Protein AF-A0A7S3YHA6-F1 (afdb_monomer)

InterPro domains:
  IPR027417 P-loop containing nucleoside triphosphate hydrolase [G3DSA:3.40.50.300] (48-216)
  IPR027417 P-loop containing nucleoside triphosphate hydrolase [SSF52540] (51-197)

Organism: NCBI:txid91324

Nearest PDB structures (foldseek):
  3ap3-assembly1_B  TM=6.857E-01  e=1.228E-04  Homo sapiens
  8w5z-assembly1_C  TM=6.781E-01  e=5.655E-04  Ixodes
  3ap3-assembly2_C  TM=6.029E-01  e=2.556E-04  Homo sapiens
  3ap3-assembly2_D  TM=5.963E-01  e=1.042E-03  Homo sapiens
  7de3-assembly1_A  TM=5.247E-01  e=1.872E-01  Homo sapiens

Structure (mmCIF, N/CA/C/O backbone):
data_AF-A0A7S3YHA6-F1
#
_entry.id   AF-A0A7S3YHA6-F1
#
loop_
_atom_site.group_PDB
_atom_site.id
_atom_site.type_symbol
_atom_site.label_atom_id
_atom_site.label_alt_id
_atom_site.label_comp_id
_atom_site.label_asym_id
_atom_site.label_entity_id
_atom_site.label_seq_id
_atom_site.pdbx_PDB_ins_code
_atom_site.Cartn_x
_atom_site.Cartn_y
_atom_site.Cartn_z
_atom_site.occupancy
_atom_site.B_iso_or_equiv
_atom_site.auth_seq_id
_atom_site.auth_comp_id
_atom_site.auth_asym_id
_atom_site.auth_atom_id
_atom_site.pdbx_PDB_model_num
ATOM 1 N N . ARG A 1 1 ? -4.212 85.657 -4.135 1.00 48.28 1 ARG A N 1
ATOM 2 C CA . ARG A 1 1 ? -5.116 84.484 -4.051 1.00 48.28 1 ARG A CA 1
ATOM 3 C C . ARG A 1 1 ? -4.337 83.389 -3.344 1.00 48.28 1 ARG A C 1
ATOM 5 O O . ARG A 1 1 ? -3.562 82.702 -3.991 1.00 48.28 1 ARG A O 1
ATOM 12 N N . GLU A 1 2 ? -4.454 83.327 -2.024 1.00 44.53 2 GLU A N 1
ATOM 13 C CA . GLU A 1 2 ? -3.799 82.314 -1.193 1.00 44.53 2 GLU A CA 1
ATOM 14 C C . GLU A 1 2 ? -4.613 81.017 -1.267 1.00 44.53 2 GLU A C 1
ATOM 16 O O . GLU A 1 2 ? -5.825 81.029 -1.051 1.00 44.53 2 GLU A O 1
ATOM 21 N N . GLN A 1 3 ? -3.968 79.913 -1.651 1.00 52.59 3 GLN A N 1
ATOM 22 C CA . GLN A 1 3 ? -4.568 78.581 -1.626 1.00 52.59 3 GLN A CA 1
ATOM 23 C C . GLN A 1 3 ? -4.328 77.962 -0.248 1.00 52.59 3 GLN A C 1
ATOM 25 O O . GLN A 1 3 ? -3.211 77.586 0.094 1.00 52.59 3 GLN A O 1
ATOM 30 N N . ILE A 1 4 ? -5.399 77.859 0.535 1.00 54.31 4 ILE A N 1
ATOM 31 C CA . ILE A 1 4 ? -5.438 77.117 1.794 1.00 54.31 4 ILE A CA 1
ATOM 32 C C . ILE A 1 4 ? -5.542 75.628 1.440 1.00 54.31 4 ILE A C 1
ATOM 34 O O . ILE A 1 4 ? -6.557 75.183 0.904 1.00 54.31 4 ILE A O 1
ATOM 38 N N . ILE A 1 5 ? -4.487 74.859 1.714 1.00 51.38 5 ILE A N 1
ATOM 39 C CA . ILE A 1 5 ? -4.490 73.397 1.584 1.00 51.38 5 ILE A CA 1
ATOM 40 C C . ILE A 1 5 ? -5.190 72.816 2.827 1.00 51.38 5 ILE A C 1
ATOM 42 O O . ILE A 1 5 ? -4.754 73.096 3.946 1.00 51.38 5 ILE A O 1
ATOM 46 N N . PRO A 1 6 ? -6.265 72.019 2.691 1.00 53.38 6 PRO A N 1
ATOM 47 C CA . PRO A 1 6 ? -6.951 71.445 3.842 1.00 53.38 6 PRO A CA 1
ATOM 48 C C . PRO A 1 6 ? -6.134 70.292 4.450 1.00 53.38 6 PRO A C 1
ATOM 50 O O . PRO A 1 6 ? -6.023 69.214 3.871 1.00 53.38 6 PRO A O 1
ATOM 53 N N . VAL A 1 7 ? -5.617 70.499 5.665 1.00 55.19 7 VAL A N 1
ATOM 54 C CA . VAL A 1 7 ? -4.830 69.538 6.481 1.00 55.19 7 VAL A CA 1
ATOM 55 C C . VAL A 1 7 ? -5.707 68.430 7.109 1.00 55.19 7 VAL A C 1
ATOM 57 O O . VAL A 1 7 ? -5.324 67.747 8.051 1.00 55.19 7 VAL A O 1
ATOM 60 N N . PHE A 1 8 ? -6.917 68.201 6.599 1.00 53.75 8 PHE A N 1
ATOM 61 C CA . PHE A 1 8 ? -7.958 67.484 7.340 1.00 53.75 8 PHE A CA 1
ATOM 62 C C . PHE A 1 8 ? -8.398 66.163 6.698 1.00 53.75 8 PHE A C 1
ATOM 64 O O . PHE A 1 8 ? -9.593 65.942 6.556 1.00 53.75 8 PHE A O 1
ATOM 71 N N . ARG A 1 9 ? -7.474 65.271 6.297 1.00 54.62 9 ARG A N 1
ATOM 72 C CA . ARG A 1 9 ? -7.830 63.884 5.888 1.00 54.62 9 ARG A CA 1
ATOM 73 C C . ARG A 1 9 ? -6.788 62.779 6.150 1.00 54.62 9 ARG A C 1
ATOM 75 O O . ARG A 1 9 ? -7.000 61.664 5.691 1.00 54.62 9 ARG A O 1
ATOM 82 N N . MET A 1 10 ? -5.701 63.013 6.896 1.00 54.94 10 MET A N 1
ATOM 83 C CA . MET A 1 10 ? -4.736 61.927 7.190 1.00 54.94 10 MET A CA 1
ATOM 84 C C . MET A 1 10 ? -5.055 61.100 8.448 1.00 54.94 10 MET A C 1
ATOM 86 O O . MET A 1 10 ? -4.631 59.950 8.518 1.00 54.94 10 MET A O 1
ATOM 90 N N . SER A 1 11 ? -5.816 61.610 9.429 1.00 61.19 11 SER A N 1
ATOM 91 C CA . SER A 1 11 ? -5.968 60.885 10.708 1.00 61.19 11 SER A CA 1
ATOM 92 C C . SER A 1 11 ? -6.964 59.718 10.661 1.00 61.19 11 SER A C 1
ATOM 94 O O . SER A 1 11 ? -6.730 58.692 11.296 1.00 61.19 11 SER A O 1
ATOM 96 N N . THR A 1 12 ? -8.035 59.817 9.869 1.00 63.50 12 THR A N 1
ATOM 97 C CA . THR A 1 12 ? -9.038 58.744 9.745 1.00 63.50 12 THR A CA 1
ATOM 98 C C . THR A 1 12 ? -8.501 57.533 8.989 1.00 63.50 12 THR A C 1
ATOM 100 O O . THR A 1 12 ? -8.862 56.400 9.295 1.00 63.50 12 THR A O 1
ATOM 103 N N . MET A 1 13 ? -7.596 57.757 8.036 1.00 62.28 13 MET A N 1
ATOM 104 C CA . MET A 1 13 ? -6.995 56.690 7.239 1.00 62.28 13 MET A CA 1
ATOM 105 C C . MET A 1 13 ? -5.969 55.886 8.052 1.00 62.28 13 MET A C 1
ATOM 107 O O . MET A 1 13 ? -5.954 54.662 7.966 1.00 62.28 13 MET A O 1
ATOM 111 N N . LEU A 1 14 ? -5.186 56.548 8.918 1.00 64.81 14 LEU A N 1
ATOM 112 C CA . LEU A 1 14 ? -4.293 55.855 9.854 1.00 64.81 14 LEU A CA 1
ATOM 113 C C . LEU A 1 14 ? -5.068 55.000 10.868 1.00 64.81 14 LEU A C 1
ATOM 115 O O . LEU A 1 14 ? -4.671 53.871 11.141 1.00 64.81 14 LEU A O 1
ATOM 119 N N . TRP A 1 15 ? -6.192 55.503 11.388 1.00 66.38 15 TRP A N 1
ATOM 120 C CA . TRP A 1 15 ? -7.031 54.748 12.325 1.00 66.38 15 TRP A CA 1
ATOM 121 C C . TRP A 1 15 ? -7.650 53.498 11.693 1.00 66.38 15 TRP A C 1
ATOM 123 O O . TRP A 1 15 ? -7.702 52.451 12.337 1.00 66.38 15 TRP A O 1
ATOM 133 N N . ALA A 1 16 ? -8.063 53.566 10.426 1.00 66.31 16 ALA A N 1
ATOM 134 C CA . ALA A 1 16 ? -8.576 52.400 9.710 1.00 66.31 16 ALA A CA 1
ATOM 135 C C . ALA A 1 16 ? -7.495 51.321 9.514 1.00 66.31 16 ALA A C 1
ATOM 137 O O . ALA A 1 16 ? -7.768 50.144 9.737 1.00 66.31 16 ALA A O 1
ATOM 138 N N . ILE A 1 17 ? -6.261 51.715 9.177 1.00 68.12 17 ILE A N 1
ATOM 139 C CA . ILE A 1 17 ? -5.134 50.784 8.989 1.00 68.12 17 ILE A CA 1
ATOM 140 C C . ILE A 1 17 ? -4.760 50.094 10.306 1.00 68.12 17 ILE A C 1
ATOM 142 O O . ILE A 1 17 ? -4.613 48.875 10.334 1.00 68.12 17 ILE A O 1
ATOM 146 N N . VAL A 1 18 ? -4.662 50.848 11.406 1.00 71.25 18 VAL A N 1
ATOM 147 C CA . VAL A 1 18 ? -4.344 50.283 12.730 1.00 71.25 18 VAL A CA 1
ATOM 148 C C . VAL A 1 18 ? -5.448 49.333 13.200 1.00 71.25 18 VAL A C 1
ATOM 150 O O . VAL A 1 18 ? -5.156 48.248 13.692 1.00 71.25 18 VAL A O 1
ATOM 153 N N . THR A 1 19 ? -6.717 49.689 12.986 1.00 68.56 19 THR A N 1
ATOM 154 C CA . THR A 1 19 ? -7.846 48.827 13.372 1.00 68.56 19 THR A CA 1
ATOM 155 C C . THR A 1 19 ? -7.867 47.531 12.556 1.00 68.56 19 THR A C 1
ATOM 157 O O . THR A 1 19 ? -8.087 46.459 13.114 1.00 68.56 19 THR A O 1
ATOM 160 N N . MET A 1 20 ? -7.585 47.597 11.250 1.00 68.44 20 MET A N 1
ATOM 161 C CA . MET A 1 20 ? -7.482 46.403 10.403 1.00 68.44 20 MET A CA 1
ATOM 162 C C . MET A 1 20 ? -6.298 45.510 10.792 1.00 68.44 20 MET A C 1
ATOM 164 O O . MET A 1 20 ? -6.448 44.291 10.785 1.00 68.44 20 MET A O 1
ATOM 168 N N . ALA A 1 21 ? -5.157 46.091 11.175 1.00 65.75 21 ALA A N 1
ATOM 169 C CA . ALA A 1 21 ? -3.993 45.335 11.637 1.00 65.75 21 ALA A CA 1
ATOM 170 C C . ALA A 1 21 ? -4.277 44.584 12.950 1.00 65.75 21 ALA A C 1
ATOM 172 O O . ALA A 1 21 ? -4.002 43.393 13.036 1.00 65.75 21 ALA A O 1
ATOM 173 N N . VAL A 1 22 ? -4.918 45.237 13.927 1.00 67.56 22 VAL A N 1
ATOM 174 C CA . VAL A 1 22 ? -5.277 44.609 15.214 1.00 67.56 22 VAL A CA 1
ATOM 175 C C . VAL A 1 22 ? -6.314 43.493 15.035 1.00 67.56 22 VAL A C 1
ATOM 177 O O . VAL A 1 22 ? -6.214 42.443 15.666 1.00 67.56 22 VAL A O 1
ATOM 180 N N . VAL A 1 23 ? -7.295 43.675 14.143 1.00 68.12 23 VAL A N 1
ATOM 181 C CA . VAL A 1 23 ? -8.272 42.617 13.826 1.00 68.12 23 VAL A CA 1
ATOM 182 C C . VAL A 1 23 ? -7.606 41.447 13.092 1.00 68.12 23 VAL A C 1
ATOM 184 O O . VAL A 1 23 ? -7.945 40.296 13.360 1.00 68.12 23 VAL A O 1
ATOM 187 N N . ALA A 1 24 ? -6.641 41.711 12.206 1.00 61.97 24 ALA A N 1
ATOM 188 C CA . ALA A 1 24 ? -5.887 40.664 11.519 1.00 61.97 24 ALA A CA 1
ATOM 189 C C . ALA A 1 24 ? -4.988 39.865 12.478 1.00 61.97 24 ALA A C 1
ATOM 191 O O . ALA A 1 24 ? -4.918 38.645 12.358 1.00 61.97 24 ALA A O 1
ATOM 192 N N . GLU A 1 25 ? -4.357 40.524 13.451 1.00 61.25 25 GLU A N 1
ATOM 193 C CA . GLU A 1 25 ? -3.499 39.886 14.458 1.00 61.25 25 GLU A CA 1
ATOM 194 C C . GLU A 1 25 ? -4.322 39.036 15.443 1.00 61.25 25 GLU A C 1
ATOM 196 O O . GLU A 1 25 ? -4.014 37.867 15.663 1.00 61.25 25 GLU A O 1
ATOM 201 N N . SER A 1 26 ? -5.470 39.540 15.907 1.00 58.22 26 SER A N 1
ATOM 202 C CA . SER A 1 26 ? -6.426 38.769 16.720 1.00 58.22 26 SER A CA 1
ATOM 203 C C . SER A 1 26 ? -7.017 37.559 15.971 1.00 58.22 26 SER A C 1
ATOM 205 O O . SER A 1 26 ? -7.191 36.476 16.545 1.00 58.22 26 SER A O 1
ATOM 207 N N . ALA A 1 27 ? -7.306 37.704 14.674 1.00 57.75 27 ALA A N 1
ATOM 208 C CA . ALA A 1 27 ? -7.761 36.603 13.822 1.00 57.75 27 ALA A CA 1
ATOM 209 C C . ALA A 1 27 ? -6.644 35.587 13.512 1.00 57.75 27 ALA A C 1
ATOM 211 O O . ALA A 1 27 ? -6.930 34.427 13.215 1.00 57.75 27 ALA A O 1
ATOM 212 N N . TRP A 1 28 ? -5.379 36.007 13.577 1.00 51.16 28 TRP A N 1
ATOM 213 C CA . TRP A 1 28 ? -4.216 35.139 13.422 1.00 51.16 28 TRP A CA 1
ATOM 214 C C . TRP A 1 28 ? -3.956 34.325 14.694 1.00 51.16 28 TRP A C 1
ATOM 216 O O . TRP A 1 28 ? -3.865 33.102 14.625 1.00 51.16 28 TRP A O 1
ATOM 226 N N . GLU A 1 29 ? -3.943 34.962 15.867 1.00 53.25 29 GLU A N 1
ATOM 227 C CA . GLU A 1 29 ? -3.732 34.282 17.156 1.00 53.25 29 GLU A CA 1
ATOM 228 C C . GLU A 1 29 ? -4.831 33.253 17.471 1.00 53.25 29 GLU A C 1
ATOM 230 O O . GLU A 1 29 ? -4.547 32.174 17.989 1.00 53.25 29 GLU A O 1
ATOM 235 N N . SER A 1 30 ? -6.077 33.522 17.067 1.00 52.91 30 SER A N 1
ATOM 236 C CA . SER A 1 30 ? -7.187 32.563 17.187 1.00 52.91 30 SER A CA 1
ATOM 237 C C . SER A 1 30 ? -7.139 31.404 16.179 1.00 52.91 30 SER A C 1
ATOM 239 O O . SER A 1 30 ? -7.792 30.387 16.400 1.00 52.91 30 SER A O 1
ATOM 241 N N . ARG A 1 31 ? -6.359 31.510 15.093 1.00 50.62 31 ARG A N 1
ATOM 242 C CA . ARG A 1 31 ? -6.084 30.388 14.172 1.00 50.62 31 ARG A CA 1
ATOM 243 C C . ARG A 1 31 ? -4.894 29.549 14.619 1.00 50.62 31 ARG A C 1
ATOM 245 O O . ARG A 1 31 ? -4.896 28.343 14.397 1.00 50.62 31 ARG A O 1
ATOM 252 N N . VAL A 1 32 ? -3.902 30.161 15.265 1.00 47.50 32 VAL A N 1
ATOM 253 C CA . VAL A 1 32 ? -2.718 29.451 15.773 1.00 47.50 32 VAL A CA 1
ATOM 254 C C . VAL A 1 32 ? -3.080 28.519 16.939 1.00 47.50 32 VAL A C 1
ATOM 256 O O . VAL A 1 32 ? -2.515 27.433 17.040 1.00 47.50 32 VAL A O 1
ATOM 259 N N . SER A 1 33 ? -4.098 28.842 17.744 1.00 48.12 33 SER A N 1
ATOM 260 C CA . SER A 1 33 ? -4.598 27.953 18.809 1.00 48.12 33 SER A CA 1
ATOM 261 C C . SER A 1 33 ? -5.426 26.749 18.324 1.00 48.12 33 SER A C 1
ATOM 263 O O . SER A 1 33 ? -5.766 25.884 19.126 1.00 48.12 33 SER A O 1
ATOM 265 N N . VAL A 1 34 ? -5.712 26.640 17.019 1.00 50.81 34 VAL A N 1
ATOM 266 C CA . VAL A 1 34 ? -6.313 25.441 16.393 1.00 50.81 34 VAL A CA 1
ATOM 267 C C . VAL A 1 34 ? -5.230 24.428 15.961 1.00 50.81 34 VAL A C 1
ATOM 269 O O . VAL A 1 34 ? -5.547 23.311 15.559 1.00 50.81 34 VAL A O 1
ATOM 272 N N . GLY A 1 35 ? -3.945 24.797 16.055 1.00 47.72 35 GLY A N 1
ATOM 273 C CA . GLY A 1 35 ? -2.808 24.002 15.573 1.00 47.72 35 GLY A CA 1
ATOM 274 C C . GLY A 1 35 ? -2.268 22.941 16.538 1.00 47.72 35 GLY A C 1
ATOM 275 O O . GLY A 1 35 ? -1.611 22.010 16.085 1.00 47.72 35 GLY A O 1
ATOM 276 N N . GLU A 1 36 ? -2.574 23.016 17.835 1.00 50.59 36 GLU A N 1
ATOM 277 C CA . GLU A 1 36 ? -2.299 21.936 18.798 1.00 50.59 36 GLU A CA 1
ATOM 278 C C . GLU A 1 36 ? -3.532 21.032 18.925 1.00 50.59 36 GLU A C 1
ATOM 280 O O . GLU A 1 36 ? -4.123 20.871 19.991 1.00 50.59 36 GLU A O 1
ATOM 285 N N . LYS A 1 37 ? -3.968 20.438 17.808 1.00 54.25 37 LYS A N 1
ATOM 286 C CA . LYS A 1 37 ? -4.871 19.287 17.898 1.00 54.25 37 LYS A CA 1
ATOM 287 C C . LYS A 1 37 ? -4.135 18.180 18.651 1.00 54.25 37 LYS A C 1
ATOM 289 O O . LYS A 1 37 ? -3.013 17.819 18.298 1.00 54.25 37 LYS A O 1
ATOM 294 N N . ASN A 1 38 ? -4.766 17.669 19.706 1.00 60.78 38 ASN A N 1
ATOM 295 C CA . ASN A 1 38 ? -4.233 16.596 20.533 1.00 60.78 38 ASN A CA 1
ATOM 296 C C . ASN A 1 38 ? -3.877 15.402 19.639 1.00 60.78 38 ASN A C 1
ATOM 298 O O . ASN A 1 38 ? -4.769 14.729 19.133 1.00 60.78 38 ASN A O 1
ATOM 302 N N . VAL A 1 39 ? -2.584 15.106 19.488 1.00 69.69 39 VAL A N 1
ATOM 303 C CA . VAL A 1 39 ? -2.070 13.932 18.751 1.00 69.69 39 VAL A CA 1
ATOM 304 C C . VAL A 1 39 ? -2.773 12.630 19.184 1.00 69.69 39 VAL A C 1
ATOM 306 O O . VAL A 1 39 ? -2.925 11.701 18.394 1.00 69.69 39 VAL A O 1
ATOM 309 N N . GLY A 1 40 ? -3.266 12.579 20.428 1.00 75.12 40 GLY A N 1
ATOM 310 C CA . GLY A 1 40 ? -4.083 11.477 20.938 1.00 75.12 40 GLY A CA 1
ATOM 311 C C . GLY A 1 40 ? -5.444 11.305 20.248 1.00 75.12 40 GLY A C 1
ATOM 312 O O . GLY A 1 40 ? -5.821 10.172 19.970 1.00 75.12 40 GLY A O 1
ATOM 313 N N . GLU A 1 41 ? -6.152 12.391 19.922 1.00 82.38 41 GLU A N 1
ATOM 314 C CA . GLU A 1 41 ? -7.487 12.339 19.296 1.00 82.38 41 GLU A CA 1
ATOM 315 C C . GLU A 1 41 ? -7.407 11.876 17.831 1.00 82.38 41 GLU A C 1
ATOM 317 O O . GLU A 1 41 ? -8.242 11.098 17.374 1.00 82.38 41 GLU A O 1
ATOM 322 N N . GLU A 1 42 ? -6.367 12.291 17.096 1.00 82.06 42 GLU A N 1
ATOM 323 C CA . GLU A 1 42 ? -6.134 11.827 15.719 1.00 82.06 42 GLU A CA 1
ATOM 324 C C . GLU A 1 42 ? -5.905 10.313 15.664 1.00 82.06 42 GLU A C 1
ATOM 326 O O . GLU A 1 42 ? -6.518 9.611 14.854 1.00 82.06 42 GLU A O 1
ATOM 331 N N . SER A 1 43 ? -5.029 9.820 16.543 1.00 83.25 43 SER A N 1
ATOM 332 C CA . SER A 1 43 ? -4.714 8.398 16.640 1.00 83.25 43 SER A CA 1
ATOM 333 C C . SER A 1 43 ? -5.960 7.586 16.994 1.00 83.25 43 SER A C 1
ATOM 335 O O . SER A 1 43 ? -6.236 6.580 16.349 1.00 83.25 43 SER A O 1
ATOM 337 N N . GLU A 1 44 ? -6.773 8.052 17.946 1.00 89.50 44 GLU A N 1
ATOM 338 C CA . GLU A 1 44 ? -7.998 7.357 18.353 1.00 89.50 44 GLU A CA 1
ATOM 339 C C . GLU A 1 44 ? -8.978 7.166 17.182 1.00 89.50 44 GLU A C 1
ATOM 341 O O . GLU A 1 44 ? -9.429 6.045 16.946 1.00 89.50 44 GLU A O 1
ATOM 346 N N . ILE A 1 45 ? -9.226 8.214 16.386 1.00 91.69 45 ILE A N 1
ATOM 347 C CA . ILE A 1 45 ? -10.168 8.172 15.252 1.00 91.69 45 ILE A CA 1
ATOM 348 C C . ILE A 1 45 ? -9.661 7.270 14.115 1.00 91.69 45 ILE A C 1
ATOM 350 O O . ILE A 1 45 ? -10.427 6.505 13.525 1.00 91.69 45 ILE A O 1
ATOM 354 N N . LEU A 1 46 ? -8.375 7.360 13.761 1.00 93.12 46 LEU A N 1
ATOM 355 C CA . LEU A 1 46 ? -7.814 6.605 12.630 1.00 93.12 46 LEU A CA 1
ATOM 356 C C . LEU A 1 46 ? -7.469 5.151 12.985 1.00 93.12 46 LEU A C 1
ATOM 358 O O . LEU A 1 46 ? -7.230 4.343 12.080 1.00 93.12 46 LEU A O 1
ATOM 362 N N . CYS A 1 47 ? -7.457 4.810 14.274 1.00 94.44 47 CYS A N 1
ATOM 363 C CA . CYS A 1 47 ? -7.108 3.486 14.784 1.00 94.44 47 CYS A CA 1
ATOM 364 C C . CYS A 1 47 ? -8.293 2.699 15.356 1.00 94.44 47 CYS A C 1
ATOM 366 O O . CYS A 1 47 ? -8.087 1.629 15.926 1.00 94.44 47 CYS A O 1
ATOM 368 N N . GLU A 1 48 ? -9.531 3.154 15.133 1.00 92.69 48 GLU A N 1
ATOM 369 C CA . GLU A 1 48 ? -10.761 2.432 15.504 1.00 92.69 48 GLU A CA 1
ATOM 370 C C . GLU A 1 48 ? -10.808 0.988 14.967 1.00 92.69 48 GLU A C 1
ATOM 372 O O . GLU A 1 48 ? -11.550 0.145 15.476 1.00 92.69 48 GLU A O 1
ATOM 377 N N . ARG A 1 49 ? -10.034 0.685 13.915 1.00 91.62 49 ARG A N 1
ATOM 378 C CA . ARG A 1 49 ? -9.986 -0.632 13.275 1.00 91.62 49 ARG A CA 1
ATOM 379 C C . ARG A 1 49 ? -8.572 -1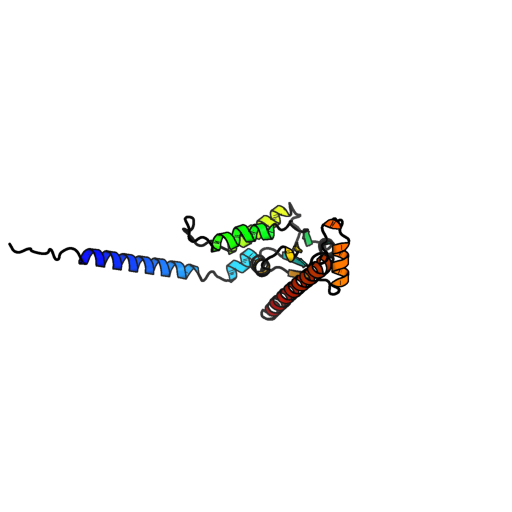.166 13.132 1.00 91.62 49 ARG A C 1
ATOM 381 O O . ARG A 1 49 ? -7.629 -0.444 12.816 1.00 91.62 49 ARG A O 1
ATOM 388 N N . ASN A 1 50 ? -8.462 -2.489 13.239 1.00 94.94 50 ASN A N 1
ATOM 389 C CA . ASN A 1 50 ? -7.214 -3.189 12.985 1.00 94.94 50 ASN A CA 1
ATOM 390 C C . ASN A 1 50 ? -7.032 -3.439 11.485 1.00 94.94 50 ASN A C 1
ATOM 392 O O . ASN A 1 50 ? -7.608 -4.372 10.916 1.00 94.94 50 ASN A O 1
ATOM 396 N N . TRP A 1 51 ? -6.198 -2.615 10.860 1.00 95.75 51 TRP A N 1
ATOM 397 C CA . TRP A 1 51 ? -5.892 -2.721 9.440 1.00 95.75 51 TRP A CA 1
ATOM 398 C C . TRP A 1 51 ? -4.705 -3.654 9.163 1.00 95.75 51 TRP A C 1
ATOM 400 O O . TRP A 1 51 ? -3.717 -3.669 9.899 1.00 95.75 51 TRP A O 1
ATOM 410 N N . VAL A 1 52 ? -4.776 -4.411 8.067 1.00 96.25 52 VAL A N 1
ATOM 411 C CA . VAL A 1 52 ? -3.657 -5.181 7.504 1.00 96.25 52 VAL A CA 1
ATOM 412 C C . VAL A 1 52 ? -3.432 -4.743 6.060 1.00 96.25 52 VAL A C 1
ATOM 414 O O . VAL A 1 52 ? -4.268 -4.965 5.188 1.00 96.25 52 VAL A O 1
ATOM 417 N N . VAL A 1 53 ? -2.289 -4.127 5.777 1.00 95.81 53 VAL A N 1
ATOM 418 C CA . VAL A 1 53 ? -1.982 -3.586 4.447 1.00 95.81 53 VAL A CA 1
ATOM 419 C C . VAL A 1 53 ? -0.861 -4.404 3.821 1.00 95.81 53 VAL A C 1
ATOM 421 O O . VAL A 1 53 ? 0.268 -4.414 4.308 1.00 95.81 53 VAL A O 1
ATOM 424 N N . VAL A 1 54 ? -1.150 -5.083 2.709 1.00 96.19 54 VAL A N 1
ATOM 425 C CA . VAL A 1 54 ? -0.128 -5.789 1.924 1.00 96.19 54 VAL A CA 1
ATOM 426 C C . VAL A 1 54 ? 0.388 -4.858 0.831 1.00 96.19 54 VAL A C 1
ATOM 428 O O . VAL A 1 54 ? -0.305 -4.605 -0.157 1.00 96.19 54 VAL A O 1
ATOM 431 N N . LEU A 1 55 ? 1.628 -4.392 0.974 1.00 95.81 55 LEU A N 1
ATOM 432 C CA . LEU A 1 55 ? 2.319 -3.575 -0.022 1.00 95.81 55 LEU A CA 1
ATOM 433 C C . LEU A 1 55 ? 3.258 -4.455 -0.843 1.00 95.81 55 LEU A C 1
ATOM 435 O O . LEU A 1 55 ? 4.058 -5.215 -0.294 1.00 95.81 55 LEU A O 1
ATOM 439 N N . SER A 1 56 ? 3.161 -4.400 -2.173 1.00 95.94 56 SER A N 1
ATOM 440 C CA . SER A 1 56 ? 3.916 -5.336 -3.008 1.00 95.94 56 SER A CA 1
ATOM 441 C C . SER A 1 56 ? 4.323 -4.805 -4.374 1.00 95.94 56 SER A C 1
ATOM 443 O O . SER A 1 56 ? 3.602 -4.032 -5.005 1.00 95.94 56 SER A O 1
ATOM 445 N N . THR A 1 57 ? 5.452 -5.303 -4.885 1.00 95.62 57 THR A N 1
ATOM 446 C CA . THR A 1 57 ? 5.820 -5.120 -6.291 1.00 95.62 57 THR A CA 1
ATOM 447 C C . THR A 1 57 ? 4.982 -6.019 -7.213 1.00 95.62 57 THR A C 1
ATOM 449 O O . THR A 1 57 ? 4.413 -7.045 -6.819 1.00 95.62 57 THR A O 1
ATOM 452 N N . GLY A 1 58 ? 4.866 -5.636 -8.488 1.00 92.31 58 GLY A N 1
ATOM 453 C CA . GLY A 1 58 ? 4.087 -6.395 -9.470 1.00 92.31 58 GLY A CA 1
ATOM 454 C C . GLY A 1 58 ? 4.639 -7.808 -9.673 1.00 92.31 58 GLY A C 1
ATOM 455 O O . GLY A 1 58 ? 5.832 -7.981 -9.860 1.00 92.31 58 GLY A O 1
ATOM 456 N N . ARG A 1 59 ? 3.782 -8.840 -9.665 1.00 93.44 59 ARG A N 1
ATOM 457 C CA . ARG A 1 59 ? 4.180 -10.255 -9.883 1.00 93.44 59 ARG A CA 1
ATOM 458 C C . ARG A 1 59 ? 5.112 -10.846 -8.808 1.00 93.44 59 ARG A C 1
ATOM 460 O O . ARG A 1 59 ? 5.776 -11.847 -9.059 1.00 93.44 59 ARG A O 1
ATOM 467 N N . ALA A 1 60 ? 5.093 -10.301 -7.594 1.00 95.56 60 ALA A N 1
ATOM 468 C CA . ALA A 1 60 ? 5.788 -10.872 -6.436 1.00 95.56 60 ALA A CA 1
ATOM 469 C C . ALA A 1 60 ? 4.962 -11.922 -5.657 1.00 95.56 60 ALA A C 1
ATOM 471 O O . ALA A 1 60 ? 5.308 -12.262 -4.535 1.00 95.56 60 ALA A O 1
ATOM 472 N N . GLY A 1 61 ? 3.842 -12.420 -6.199 1.00 95.44 61 GLY A N 1
ATOM 473 C CA . GLY A 1 61 ? 2.995 -13.407 -5.505 1.00 95.44 61 GLY A CA 1
ATOM 474 C C . GLY A 1 61 ? 2.056 -12.830 -4.436 1.00 95.44 61 GLY A C 1
ATOM 475 O O . GLY A 1 61 ? 1.456 -13.584 -3.678 1.00 95.44 61 GLY A O 1
ATOM 476 N N . SER A 1 62 ? 1.861 -11.508 -4.399 1.00 95.00 62 SER A N 1
ATOM 477 C CA . SER A 1 62 ? 1.025 -10.844 -3.385 1.00 95.00 62 SER A CA 1
ATOM 478 C C . SER A 1 62 ? -0.439 -11.271 -3.379 1.00 95.00 62 SER A C 1
ATOM 480 O O . SER A 1 62 ? -1.062 -11.252 -2.330 1.00 95.00 62 SER A O 1
ATOM 482 N N . THR A 1 63 ? -0.998 -11.687 -4.517 1.00 95.44 63 THR A N 1
ATOM 483 C CA . THR A 1 63 ? -2.368 -12.227 -4.556 1.00 95.44 63 THR A CA 1
ATOM 484 C C . THR A 1 63 ? -2.460 -13.583 -3.857 1.00 95.44 63 THR A C 1
ATOM 486 O O . THR A 1 63 ? -3.441 -13.843 -3.169 1.00 95.44 63 THR A O 1
ATOM 489 N N . SER A 1 64 ? -1.444 -14.439 -4.001 1.00 9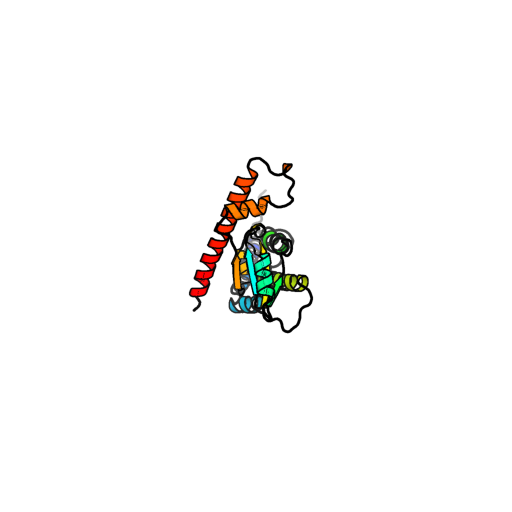6.69 64 SER A N 1
ATOM 490 C CA . SER A 1 64 ? -1.392 -15.715 -3.280 1.00 96.69 64 SER A CA 1
ATOM 491 C C . SER A 1 64 ? -1.241 -15.476 -1.780 1.00 96.69 64 SER A C 1
ATOM 493 O O . SER A 1 64 ? -1.992 -16.048 -1.002 1.00 96.69 64 SER A O 1
ATOM 495 N N . LEU A 1 65 ? -0.341 -14.566 -1.389 1.00 96.94 65 LEU A N 1
ATOM 496 C CA . LEU A 1 65 ? -0.157 -14.164 0.006 1.00 96.94 65 LEU A CA 1
ATOM 497 C C . LEU A 1 65 ? -1.448 -13.601 0.618 1.00 96.94 65 LEU A C 1
ATOM 499 O O . LEU A 1 65 ? -1.843 -14.015 1.699 1.00 96.94 65 LEU A O 1
ATOM 503 N N . MET A 1 66 ? -2.135 -12.709 -0.095 1.00 96.81 66 MET A N 1
ATOM 504 C CA . MET A 1 66 ? -3.417 -12.149 0.332 1.00 96.81 66 MET A CA 1
ATOM 505 C C . MET A 1 66 ? -4.457 -13.244 0.583 1.00 96.81 66 MET A C 1
ATOM 507 O O . MET A 1 66 ? -5.069 -13.242 1.639 1.00 96.81 66 MET A O 1
ATOM 511 N N . LYS A 1 67 ? -4.606 -14.212 -0.333 1.00 96.94 67 LYS A N 1
ATOM 512 C CA . LYS A 1 67 ? -5.521 -15.354 -0.152 1.00 96.94 67 LYS A CA 1
ATOM 513 C C . LYS A 1 67 ? -5.141 -16.241 1.036 1.00 96.94 67 LYS A C 1
ATOM 515 O O . LYS A 1 67 ? -6.017 -16.797 1.683 1.00 96.94 67 LYS A O 1
ATOM 520 N N . MET A 1 68 ? -3.847 -16.389 1.323 1.00 97.75 68 MET A N 1
ATOM 521 C CA . MET A 1 68 ? -3.396 -17.115 2.513 1.00 97.75 68 MET A CA 1
ATOM 522 C C . MET A 1 68 ? -3.775 -16.369 3.794 1.00 97.75 68 MET A C 1
ATOM 524 O O . MET A 1 68 ? -4.251 -16.994 4.734 1.00 97.75 68 MET A O 1
ATOM 528 N N . ILE A 1 69 ? -3.608 -15.045 3.825 1.00 96.00 69 ILE A N 1
ATOM 529 C CA . ILE A 1 69 ? -4.011 -14.217 4.969 1.00 96.00 69 ILE A CA 1
ATOM 530 C C . ILE A 1 69 ? -5.535 -14.256 5.150 1.00 96.00 69 ILE A C 1
ATOM 532 O O . ILE A 1 69 ? -6.003 -14.438 6.265 1.00 96.00 69 ILE A O 1
ATOM 536 N N . ASP A 1 70 ? -6.292 -14.163 4.056 1.00 95.38 70 ASP A N 1
ATOM 537 C CA . ASP A 1 70 ? -7.762 -14.233 4.038 1.00 95.38 70 ASP A CA 1
ATOM 538 C C . ASP A 1 70 ? -8.313 -15.585 4.522 1.00 95.38 70 ASP A C 1
ATOM 540 O O . ASP A 1 70 ? -9.433 -15.684 5.005 1.00 95.38 70 ASP A O 1
ATOM 544 N N . SER A 1 71 ? -7.515 -16.654 4.426 1.00 96.06 71 SER A N 1
ATOM 545 C CA . SER A 1 71 ? -7.901 -17.971 4.948 1.00 96.06 71 SER A CA 1
ATOM 546 C C . SER A 1 71 ? -7.813 -18.080 6.476 1.00 96.06 71 SER A C 1
ATOM 548 O O . SER A 1 71 ? -8.266 -19.071 7.051 1.00 96.06 71 SER A O 1
ATOM 550 N N . VAL A 1 72 ? -7.222 -17.084 7.147 1.00 95.25 72 VAL A N 1
ATOM 551 C CA . VAL A 1 72 ? -7.121 -17.040 8.607 1.00 95.25 72 VAL A CA 1
ATOM 552 C C . VAL A 1 72 ? -8.449 -16.541 9.191 1.00 95.25 72 VAL A C 1
ATOM 554 O O . VAL A 1 72 ? -8.916 -15.470 8.805 1.00 95.25 72 VAL A O 1
ATOM 557 N N . PRO A 1 73 ? -9.054 -17.252 10.164 1.00 94.44 73 PRO A N 1
ATOM 558 C CA . PRO A 1 73 ? -10.302 -16.815 10.779 1.00 94.44 73 PRO A CA 1
ATOM 559 C C . PRO A 1 73 ? -10.228 -15.384 11.321 1.00 94.44 73 PRO A C 1
ATOM 561 O O . PRO A 1 73 ? -9.241 -15.003 11.952 1.00 94.44 73 PRO A O 1
ATOM 564 N N . LYS A 1 74 ? -11.320 -14.629 11.142 1.00 94.00 74 LYS A N 1
ATOM 565 C CA . LYS A 1 74 ? -11.485 -13.230 11.583 1.00 94.00 74 LYS A CA 1
ATOM 566 C C . LYS A 1 74 ? -10.579 -12.208 10.885 1.00 94.00 74 LYS A C 1
ATOM 568 O O . LYS A 1 74 ? -10.519 -11.064 11.342 1.00 94.00 74 LYS A O 1
ATOM 573 N N . ILE A 1 75 ? -9.896 -12.595 9.811 1.00 94.25 75 ILE A N 1
ATOM 574 C CA . ILE A 1 75 ? -9.203 -11.673 8.914 1.00 94.25 75 ILE A CA 1
ATOM 575 C C . ILE A 1 75 ? -9.933 -11.687 7.579 1.00 94.25 75 ILE A C 1
ATOM 577 O O . ILE A 1 75 ? -10.254 -12.754 7.071 1.00 94.25 75 ILE A O 1
ATOM 581 N N . SER A 1 76 ? -10.179 -10.509 7.018 1.00 95.06 76 SER A N 1
ATOM 582 C CA . SER A 1 76 ? -10.775 -10.378 5.693 1.00 95.06 76 SER A CA 1
ATOM 583 C C . SER A 1 76 ? -9.936 -9.429 4.844 1.00 95.06 76 SER A C 1
ATOM 585 O O . SER A 1 76 ? -9.674 -8.283 5.229 1.00 95.06 76 SER A O 1
ATOM 587 N N . MET A 1 77 ? -9.459 -9.934 3.710 1.00 94.62 77 MET A N 1
ATOM 588 C CA . MET A 1 77 ? -8.508 -9.268 2.827 1.00 94.62 77 MET A CA 1
ATOM 589 C C . MET A 1 77 ? -9.099 -9.026 1.445 1.00 94.62 77 MET A C 1
ATOM 591 O O . MET A 1 77 ? -9.612 -9.938 0.802 1.00 94.62 77 MET A O 1
ATOM 595 N N . TYR A 1 78 ? -8.871 -7.830 0.907 1.00 93.06 78 TYR A N 1
ATOM 596 C CA . TYR A 1 78 ? -9.292 -7.498 -0.453 1.00 93.06 78 TYR A CA 1
ATOM 597 C C . TYR A 1 78 ? -8.153 -7.352 -1.436 1.00 93.06 78 TYR A C 1
ATOM 599 O O . TYR A 1 78 ? -7.017 -7.001 -1.101 1.00 93.06 78 TYR A O 1
ATOM 607 N N . GLY A 1 79 ? -8.518 -7.626 -2.688 1.00 89.12 79 GLY A N 1
ATOM 608 C CA . GLY A 1 79 ? -7.672 -7.469 -3.855 1.00 89.12 79 GLY A CA 1
ATOM 609 C C . GLY A 1 79 ? -7.255 -6.029 -4.119 1.00 89.12 79 GLY A C 1
ATOM 610 O O . GLY A 1 79 ? -7.476 -5.108 -3.339 1.00 89.12 79 GLY A O 1
ATOM 611 N N . GLU A 1 80 ? -6.628 -5.843 -5.275 1.00 80.88 80 GLU A N 1
ATOM 612 C CA . GLU A 1 80 ? -6.289 -4.506 -5.743 1.00 80.88 80 GLU A CA 1
ATOM 613 C C . GLU A 1 80 ? -7.582 -3.735 -6.027 1.00 80.88 80 GLU A C 1
ATOM 615 O O . GLU A 1 80 ? -8.325 -4.104 -6.935 1.00 80.88 80 GLU A O 1
ATOM 620 N N . ASN A 1 81 ? -7.810 -2.621 -5.330 1.00 78.50 81 ASN A N 1
ATOM 621 C CA . ASN A 1 81 ? -8.967 -1.745 -5.550 1.00 78.50 81 ASN A CA 1
ATOM 622 C C . ASN A 1 81 ? -8.823 -0.910 -6.837 1.00 78.50 81 ASN A C 1
ATOM 624 O O . ASN A 1 81 ? -9.107 0.277 -6.846 1.00 78.50 81 ASN A O 1
ATOM 628 N N . HIS A 1 82 ? -8.272 -1.473 -7.918 1.00 79.12 82 HIS A N 1
ATOM 629 C CA . HIS A 1 82 ? -8.012 -0.791 -9.195 1.00 79.12 82 HIS A CA 1
ATOM 630 C C . HIS A 1 82 ? -7.220 0.533 -9.107 1.00 79.12 82 HIS A C 1
ATOM 632 O O . HIS A 1 82 ? -7.158 1.275 -10.084 1.00 79.12 82 HIS A O 1
ATOM 638 N N . GLY A 1 83 ? -6.514 0.797 -8.002 1.00 78.31 83 GLY A N 1
ATOM 639 C CA . GLY A 1 83 ? -5.836 2.080 -7.770 1.00 78.31 83 GLY A CA 1
ATOM 640 C C . GLY A 1 83 ? -6.734 3.169 -7.179 1.00 78.31 83 GLY A C 1
ATOM 641 O O . GLY A 1 83 ? -6.358 4.330 -7.224 1.00 78.31 83 GLY A O 1
ATOM 642 N N . LEU A 1 84 ? -7.883 2.805 -6.610 1.00 82.69 84 LEU A N 1
ATOM 643 C CA . LEU A 1 84 ? -8.830 3.723 -5.979 1.00 82.69 84 LEU A CA 1
ATOM 644 C C . LEU A 1 84 ? -8.196 4.593 -4.895 1.00 82.69 84 LEU A C 1
ATOM 646 O O . LEU A 1 84 ? -8.478 5.778 -4.838 1.00 82.69 84 LEU A O 1
ATOM 650 N N . LEU A 1 85 ? -7.289 4.029 -4.094 1.00 83.12 85 LEU A N 1
ATOM 651 C CA . LEU A 1 85 ? -6.512 4.803 -3.122 1.00 83.12 85 LEU A CA 1
ATOM 652 C C . LEU A 1 85 ? -5.785 5.981 -3.773 1.00 83.12 85 LEU A C 1
ATOM 654 O O . LEU A 1 85 ? -5.802 7.073 -3.231 1.00 83.12 85 LEU A O 1
ATOM 658 N N . ASN A 1 86 ? -5.214 5.787 -4.960 1.00 81.38 86 ASN A N 1
ATOM 659 C CA . ASN A 1 86 ? -4.555 6.875 -5.674 1.00 81.38 86 ASN A CA 1
ATOM 660 C C . ASN A 1 86 ? -5.557 7.920 -6.135 1.00 81.38 86 ASN A C 1
ATOM 662 O O . ASN A 1 86 ? -5.293 9.096 -5.993 1.00 81.38 86 ASN A O 1
ATOM 666 N N . LEU A 1 87 ? -6.705 7.491 -6.672 1.00 82.44 87 LEU A N 1
ATOM 667 C CA . LEU A 1 87 ? -7.743 8.426 -7.105 1.00 82.44 87 LEU A CA 1
ATOM 668 C C . LEU A 1 87 ? -8.189 9.306 -5.937 1.00 82.44 87 LEU A C 1
ATOM 670 O O . LEU A 1 87 ? -8.353 10.507 -6.108 1.00 82.44 87 LEU A O 1
ATOM 674 N N . LEU A 1 88 ? -8.332 8.711 -4.751 1.00 81.69 88 LEU A N 1
ATOM 675 C CA . LEU A 1 88 ? -8.649 9.444 -3.533 1.00 81.69 88 LEU A CA 1
ATOM 676 C C . LEU A 1 88 ? -7.507 10.380 -3.139 1.00 81.69 88 LEU A C 1
ATOM 678 O O . LEU A 1 88 ? -7.778 11.518 -2.797 1.00 81.69 88 LEU A O 1
ATOM 682 N N . TYR A 1 89 ? -6.248 9.957 -3.222 1.00 79.75 89 TYR A N 1
ATOM 683 C CA . TYR A 1 89 ? -5.115 10.815 -2.871 1.00 79.75 89 TYR A CA 1
ATOM 684 C C . TYR A 1 89 ? -4.908 11.979 -3.844 1.00 79.75 89 TYR A C 1
ATOM 686 O O . TYR A 1 89 ? -4.856 13.128 -3.405 1.00 79.75 89 TYR A O 1
ATOM 694 N N . ASP A 1 90 ? -4.878 11.700 -5.145 1.00 80.44 90 ASP A N 1
ATOM 695 C CA . ASP A 1 90 ? -4.685 12.695 -6.201 1.00 80.44 90 ASP A CA 1
ATOM 696 C C . ASP A 1 90 ? -5.800 13.760 -6.147 1.00 80.44 90 ASP A C 1
ATOM 698 O O . ASP A 1 90 ? -5.550 14.949 -6.334 1.00 80.44 90 ASP A O 1
ATOM 702 N N . GLN A 1 91 ? -7.044 13.352 -5.858 1.00 78.25 91 GLN A N 1
ATOM 703 C CA . GLN A 1 91 ? -8.188 14.270 -5.809 1.00 78.25 91 GLN A CA 1
ATOM 704 C C . GLN A 1 91 ? -8.393 14.941 -4.447 1.00 78.25 91 GLN A C 1
ATOM 706 O O . GLN A 1 91 ? -8.786 16.105 -4.413 1.00 78.25 91 GLN A O 1
ATOM 711 N N . LEU A 1 92 ? -8.189 14.225 -3.335 1.00 72.88 92 LEU A N 1
ATOM 712 C CA . LEU A 1 92 ? -8.574 14.695 -1.997 1.00 72.88 92 LEU A CA 1
ATOM 713 C C . LEU A 1 92 ? -7.432 15.281 -1.176 1.00 72.88 92 LEU A C 1
ATOM 715 O O . LEU A 1 92 ? -7.714 16.019 -0.237 1.00 72.88 92 LEU A O 1
ATOM 719 N N . LEU A 1 93 ? -6.176 14.961 -1.482 1.00 69.44 93 LEU A N 1
ATOM 720 C CA . LEU A 1 93 ? -5.041 15.477 -0.716 1.00 69.44 93 LEU A CA 1
ATOM 721 C C . LEU A 1 93 ? -4.238 16.484 -1.537 1.00 69.44 93 LEU A C 1
ATOM 723 O O . LEU A 1 93 ? -4.097 17.626 -1.112 1.00 69.44 93 LEU A O 1
ATOM 727 N N . GLU A 1 94 ? -3.805 16.123 -2.745 1.00 69.06 94 GLU A N 1
ATOM 728 C CA . GLU A 1 94 ? -2.973 17.028 -3.556 1.00 69.06 94 GLU A CA 1
ATOM 729 C C . GLU A 1 94 ? -3.768 18.207 -4.134 1.00 69.06 94 GLU A C 1
ATOM 731 O O . GLU A 1 94 ? -3.302 19.347 -4.127 1.00 69.06 94 GLU A O 1
ATOM 736 N N . GLY A 1 95 ? -5.001 17.960 -4.591 1.00 65.88 95 GLY A N 1
ATOM 737 C CA . GLY A 1 95 ? -5.849 18.999 -5.184 1.00 65.88 95 GLY A CA 1
ATOM 738 C C . GLY A 1 95 ? -6.213 20.138 -4.227 1.00 65.88 95 GLY A C 1
ATOM 739 O O . GLY A 1 95 ? -6.490 21.249 -4.674 1.00 65.88 95 GLY A O 1
ATOM 740 N N . PHE A 1 96 ? -6.184 19.882 -2.920 1.00 64.50 96 PHE A N 1
ATOM 741 C CA . PHE A 1 96 ? -6.634 20.829 -1.903 1.00 64.50 96 PHE A CA 1
ATOM 742 C C . PHE A 1 96 ? -5.511 21.655 -1.271 1.00 64.50 96 PHE A C 1
ATOM 744 O O . PHE A 1 96 ? -5.772 22.750 -0.780 1.00 64.50 96 PHE A O 1
ATOM 751 N N . GLU A 1 97 ? -4.263 21.188 -1.313 1.00 60.28 97 GLU A N 1
ATOM 752 C CA . GLU A 1 97 ? -3.114 21.991 -0.876 1.00 60.28 97 GLU A CA 1
ATOM 753 C C . GLU A 1 97 ? -2.752 23.087 -1.894 1.00 60.28 97 GLU A C 1
ATOM 755 O O . GLU A 1 97 ? -2.148 24.100 -1.542 1.00 60.28 97 GLU A O 1
ATOM 760 N N . ALA A 1 98 ? -3.138 22.908 -3.163 1.00 56.97 98 ALA A N 1
ATOM 761 C CA . ALA A 1 98 ? -2.664 23.736 -4.268 1.00 56.97 98 ALA A CA 1
ATOM 762 C C . ALA A 1 98 ? -3.506 24.994 -4.565 1.00 56.97 98 ALA A C 1
ATOM 764 O O . ALA A 1 98 ? -3.039 25.871 -5.295 1.00 56.97 98 ALA A O 1
ATOM 765 N N . THR A 1 99 ? -4.728 25.131 -4.037 1.00 54.59 99 THR A N 1
ATOM 766 C CA . THR A 1 99 ? -5.633 26.215 -4.459 1.00 54.59 99 THR A CA 1
ATOM 767 C C . THR A 1 99 ? -5.833 27.275 -3.378 1.00 54.59 99 THR A C 1
ATOM 769 O O . THR A 1 99 ? -6.724 27.172 -2.545 1.00 54.59 99 THR A O 1
ATOM 772 N N . ASN A 1 100 ? -5.090 28.383 -3.460 1.00 55.34 100 ASN A N 1
ATOM 773 C CA . ASN A 1 100 ? -5.385 29.639 -2.743 1.00 55.34 100 ASN A CA 1
ATOM 774 C C . ASN A 1 100 ? -6.635 30.374 -3.292 1.00 55.34 100 ASN A C 1
ATOM 776 O O . ASN A 1 100 ? -6.798 31.578 -3.092 1.00 55.34 100 ASN A O 1
ATOM 780 N N . GLU A 1 101 ? -7.513 29.687 -4.023 1.00 59.47 101 GLU A N 1
ATOM 781 C CA . GLU A 1 101 ? -8.605 30.295 -4.781 1.00 59.47 101 GLU A CA 1
ATOM 782 C C . GLU A 1 101 ? -9.976 29.912 -4.220 1.00 59.47 101 GLU A C 1
ATOM 784 O O . GLU A 1 101 ? -10.213 28.751 -3.905 1.00 59.47 101 GLU A O 1
ATOM 789 N N . ALA A 1 102 ? -10.856 30.921 -4.134 1.00 58.75 102 ALA A N 1
ATOM 790 C CA . ALA A 1 102 ? -12.329 30.956 -4.041 1.00 58.75 102 ALA A CA 1
ATOM 791 C C . ALA A 1 102 ? -13.110 30.015 -3.089 1.00 58.75 102 ALA A C 1
ATOM 793 O O . ALA A 1 102 ? -14.187 30.406 -2.644 1.00 58.75 102 ALA A O 1
ATOM 794 N N . PHE A 1 103 ? -12.615 28.827 -2.742 1.00 55.62 103 PHE A N 1
ATOM 795 C CA . PHE A 1 103 ? -13.305 27.809 -1.943 1.00 55.62 103 PHE A CA 1
ATOM 796 C C . PHE A 1 103 ? -12.789 27.676 -0.499 1.00 55.62 103 PHE A C 1
ATOM 798 O O . PHE A 1 103 ? -13.385 26.954 0.298 1.00 55.62 103 PHE A O 1
ATOM 805 N N . HIS A 1 104 ? -11.733 28.398 -0.111 1.00 56.09 104 HIS A N 1
ATOM 806 C CA . HIS A 1 104 ? -11.188 28.328 1.247 1.00 56.09 104 HIS A CA 1
ATOM 807 C C . HIS A 1 104 ? -11.729 29.432 2.154 1.00 56.09 104 HIS A C 1
ATOM 809 O O . HIS A 1 104 ? -11.196 30.539 2.218 1.00 56.09 104 HIS A O 1
ATOM 815 N N . HIS A 1 105 ? -12.766 29.114 2.926 1.00 62.56 105 HIS A N 1
ATOM 816 C CA . HIS A 1 105 ? -13.059 29.869 4.150 1.00 62.56 105 HIS A CA 1
ATOM 817 C C . HIS A 1 105 ? -12.450 29.198 5.390 1.00 62.56 105 HIS A C 1
ATOM 819 O O . HIS A 1 105 ? -12.186 29.891 6.366 1.00 62.56 105 HIS A O 1
ATOM 825 N N . ASN A 1 106 ? -12.149 27.890 5.331 1.00 71.06 106 ASN A N 1
ATOM 826 C CA . ASN A 1 106 ? -11.561 27.120 6.430 1.00 71.06 106 ASN A CA 1
ATOM 827 C C . ASN A 1 106 ? -10.459 26.167 5.937 1.00 71.06 106 ASN A C 1
ATOM 829 O O . ASN A 1 106 ? -10.490 25.702 4.794 1.00 71.06 106 ASN A O 1
ATOM 833 N N . ALA A 1 107 ? -9.495 25.877 6.816 1.00 73.12 107 ALA A N 1
ATOM 834 C CA . ALA A 1 107 ? -8.539 24.794 6.615 1.00 73.12 107 ALA A CA 1
ATOM 835 C C . ALA A 1 107 ? -9.285 23.455 6.598 1.00 73.12 107 ALA A C 1
ATOM 837 O O . ALA A 1 107 ? -10.233 23.245 7.359 1.00 73.12 107 ALA A O 1
ATOM 838 N N . ILE A 1 108 ? -8.870 22.564 5.708 1.00 79.25 108 ILE A N 1
ATOM 839 C CA . ILE A 1 108 ? -9.479 21.249 5.577 1.00 79.25 108 ILE A CA 1
ATOM 840 C C . ILE A 1 108 ? -8.957 20.343 6.688 1.00 79.25 108 ILE A C 1
ATOM 842 O O . ILE A 1 108 ? -7.763 20.304 6.973 1.00 79.25 108 ILE A O 1
ATOM 846 N N . ASP A 1 109 ? -9.871 19.611 7.319 1.00 86.19 109 ASP A N 1
ATOM 847 C CA . ASP A 1 109 ? -9.535 18.664 8.374 1.00 86.19 109 ASP A CA 1
ATOM 848 C C . ASP A 1 109 ? -9.008 17.357 7.760 1.00 86.19 109 ASP A C 1
ATOM 850 O O . ASP A 1 109 ? -9.782 16.468 7.390 1.00 86.19 109 ASP A O 1
ATOM 854 N N . SER A 1 110 ? -7.685 17.256 7.620 1.00 85.75 110 SER A N 1
ATOM 855 C CA . SER A 1 110 ? -7.000 16.104 7.016 1.00 85.75 110 SER A CA 1
ATOM 856 C C . SER A 1 110 ? -7.349 14.780 7.704 1.00 85.75 110 SER A C 1
ATOM 858 O O . SER A 1 110 ? -7.517 13.763 7.030 1.00 85.75 110 SER A O 1
ATOM 860 N N . ILE A 1 111 ? -7.560 14.797 9.024 1.00 89.88 111 ILE A N 1
ATOM 861 C CA . ILE A 1 111 ? -7.961 13.628 9.819 1.00 89.88 111 ILE A CA 1
ATOM 862 C C . ILE A 1 111 ? -9.306 13.095 9.327 1.00 89.88 111 ILE A C 1
ATOM 864 O O . ILE A 1 111 ? -9.470 11.895 9.101 1.00 89.88 111 ILE A O 1
ATOM 868 N N . ARG A 1 112 ? -10.271 13.993 9.090 1.00 89.69 112 ARG A N 1
ATOM 869 C CA . ARG A 1 112 ? -11.602 13.614 8.596 1.00 89.69 112 ARG A CA 1
ATOM 870 C C . ARG A 1 112 ? -11.544 13.064 7.179 1.00 89.69 112 ARG A C 1
ATOM 872 O O . ARG A 1 112 ? -12.271 12.122 6.886 1.00 89.69 112 ARG A O 1
ATOM 879 N N . ILE A 1 113 ? -10.675 13.598 6.318 1.00 89.12 113 ILE A N 1
ATOM 880 C CA . ILE A 1 113 ? -10.467 13.053 4.966 1.00 89.12 113 ILE A CA 1
ATOM 881 C C . ILE A 1 113 ? -9.867 11.649 5.029 1.00 89.12 113 ILE A C 1
ATOM 883 O O . ILE A 1 113 ? -10.346 10.742 4.346 1.00 89.12 113 ILE A O 1
ATOM 887 N N . ARG A 1 114 ? -8.846 11.444 5.864 1.00 91.25 114 ARG A N 1
ATOM 888 C CA . ARG A 1 114 ? -8.230 10.126 6.060 1.00 91.25 114 ARG A CA 1
ATOM 889 C C . ARG A 1 114 ? -9.249 9.128 6.609 1.00 91.25 114 ARG A C 1
ATOM 891 O O . ARG A 1 114 ? -9.389 8.044 6.049 1.00 91.25 114 ARG A O 1
ATOM 898 N N . LYS A 1 115 ? -10.048 9.512 7.610 1.00 93.50 115 LYS A N 1
ATOM 899 C CA . LYS A 1 115 ? -11.136 8.673 8.134 1.00 93.50 115 LYS A CA 1
ATOM 900 C C . LYS A 1 115 ? -12.189 8.362 7.070 1.00 93.50 115 LYS A C 1
ATOM 902 O O . LYS A 1 115 ? -12.540 7.202 6.886 1.00 93.50 115 LYS A O 1
ATOM 907 N N . ALA A 1 116 ? -12.626 9.363 6.307 1.00 92.25 116 ALA A N 1
ATOM 908 C CA . ALA A 1 116 ? -13.556 9.166 5.197 1.00 92.25 116 ALA A CA 1
ATOM 909 C C . ALA A 1 116 ? -12.983 8.223 4.127 1.00 92.25 116 ALA A C 1
ATOM 911 O O . ALA A 1 116 ? -13.715 7.416 3.565 1.00 92.25 116 ALA A O 1
ATOM 912 N N . THR A 1 117 ? -11.670 8.269 3.886 1.00 91.38 117 THR A N 1
ATOM 913 C CA . THR A 1 117 ? -10.966 7.337 2.992 1.00 91.38 117 THR A CA 1
ATOM 914 C C . THR A 1 117 ? -11.011 5.908 3.535 1.00 91.38 117 THR A C 1
ATOM 916 O O . THR A 1 117 ? -11.316 4.982 2.782 1.00 91.38 117 THR A O 1
ATOM 919 N N . GLN A 1 118 ? -10.759 5.715 4.836 1.00 93.44 118 GLN A N 1
ATOM 920 C CA . GLN A 1 118 ? -10.880 4.406 5.488 1.00 93.44 118 GLN A CA 1
ATOM 921 C C . GLN A 1 118 ? -12.312 3.854 5.401 1.00 93.44 118 GLN A C 1
ATOM 923 O O . GLN A 1 118 ? -12.503 2.680 5.079 1.00 93.44 118 GLN A O 1
ATOM 928 N N . ASP A 1 119 ? -13.310 4.698 5.666 1.00 92.88 119 ASP A N 1
ATOM 929 C CA . ASP A 1 119 ? -14.724 4.319 5.640 1.00 92.88 119 ASP A CA 1
ATOM 930 C C . ASP A 1 119 ? -15.182 3.993 4.220 1.00 92.88 119 ASP A C 1
ATOM 932 O O . ASP A 1 119 ? -15.770 2.943 3.986 1.00 92.88 119 ASP A O 1
ATOM 936 N N . PHE A 1 120 ? -14.818 4.821 3.243 1.00 91.44 120 PHE A N 1
ATOM 937 C CA . PHE A 1 120 ? -15.115 4.567 1.839 1.00 91.44 120 PHE A CA 1
ATOM 938 C C . PHE A 1 120 ? -14.489 3.259 1.342 1.00 91.44 120 PHE A C 1
ATOM 940 O O . PHE A 1 120 ? -15.133 2.493 0.626 1.00 91.44 120 PHE A O 1
ATOM 947 N N . LEU A 1 121 ? -13.252 2.959 1.747 1.00 90.88 121 LEU A N 1
ATOM 948 C CA . LEU A 1 121 ? -12.633 1.675 1.429 1.00 90.88 121 LEU A CA 1
ATOM 949 C C . LEU A 1 121 ? -13.389 0.510 2.056 1.00 90.88 121 LEU A C 1
ATOM 951 O O . LEU A 1 121 ? -13.546 -0.506 1.389 1.00 90.88 121 LEU A O 1
ATOM 955 N N . LEU A 1 122 ? -13.886 0.648 3.286 1.00 91.38 122 LEU A N 1
ATOM 956 C CA . LEU A 1 122 ? -14.717 -0.380 3.906 1.00 91.38 122 LEU A CA 1
ATOM 957 C C . LEU A 1 122 ? -16.037 -0.591 3.151 1.00 91.38 122 LEU A C 1
ATOM 959 O O . LEU A 1 122 ? -16.440 -1.729 2.936 1.00 91.38 122 LEU A O 1
ATOM 963 N N . GLU A 1 123 ? -16.699 0.476 2.719 1.00 91.38 123 GLU A N 1
ATOM 964 C CA . GLU A 1 123 ? -17.944 0.350 1.955 1.00 91.38 123 GLU A CA 1
ATOM 965 C C . GLU A 1 123 ? -17.701 -0.339 0.606 1.00 91.38 123 GLU A C 1
ATOM 967 O O . GLU A 1 123 ? -18.440 -1.237 0.204 1.00 91.38 123 GLU A O 1
ATOM 972 N N . MET A 1 124 ? -16.601 0.007 -0.067 1.00 88.88 124 MET A N 1
ATOM 973 C CA . MET A 1 124 ? -16.195 -0.619 -1.330 1.00 88.88 124 MET A CA 1
ATOM 974 C C . MET A 1 124 ? -15.856 -2.104 -1.196 1.00 88.88 124 MET A C 1
ATOM 976 O O . MET A 1 124 ? -15.953 -2.859 -2.164 1.00 88.88 124 MET A O 1
ATOM 980 N N . MET A 1 125 ? -15.441 -2.514 -0.005 1.00 88.06 125 MET A N 1
ATOM 981 C CA . MET A 1 125 ? -15.168 -3.901 0.342 1.00 88.06 125 MET A CA 1
ATOM 982 C C . MET A 1 125 ? -16.453 -4.736 0.477 1.00 88.06 125 MET A C 1
ATOM 984 O O . MET A 1 125 ? -16.410 -5.952 0.303 1.00 88.06 125 MET A O 1
ATOM 988 N N . GLY A 1 126 ? -17.604 -4.092 0.683 1.00 87.19 126 GLY A N 1
ATOM 989 C CA . GLY A 1 126 ? -18.905 -4.740 0.807 1.00 87.19 126 GLY A CA 1
ATOM 990 C C . GLY A 1 126 ? -19.268 -5.118 2.246 1.00 87.19 126 GLY A C 1
ATOM 991 O O . GLY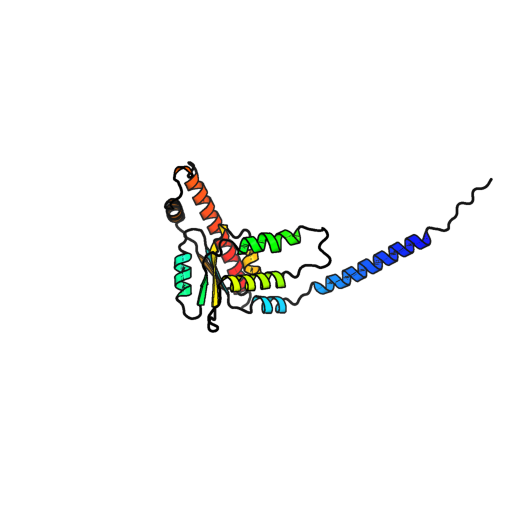 A 1 126 ? -18.467 -5.002 3.173 1.00 87.19 126 GLY A O 1
ATOM 992 N N . HIS A 1 127 ? -20.523 -5.545 2.431 1.00 71.31 127 HIS A N 1
ATOM 993 C CA . HIS A 1 127 ? -21.071 -5.890 3.744 1.00 71.31 127 HIS A CA 1
ATOM 994 C C . HIS A 1 127 ? -20.362 -7.115 4.329 1.00 71.31 127 HIS A C 1
ATOM 996 O O . HIS A 1 127 ? -20.212 -8.134 3.652 1.00 71.31 127 HIS A O 1
ATOM 1002 N N . ARG A 1 128 ? -19.939 -7.012 5.589 1.00 71.94 128 ARG A N 1
ATOM 1003 C CA . ARG A 1 128 ? -19.093 -8.003 6.260 1.00 71.94 128 ARG A CA 1
ATOM 1004 C C . ARG A 1 128 ? -19.757 -8.562 7.491 1.00 71.94 128 ARG A C 1
ATOM 1006 O O . ARG A 1 128 ? -20.654 -7.952 8.067 1.00 71.94 128 ARG A O 1
ATOM 1013 N N . ASP A 1 129 ? -19.283 -9.734 7.883 1.00 73.25 129 ASP A N 1
ATOM 1014 C CA . ASP A 1 129 ? -19.724 -10.361 9.111 1.00 73.25 129 ASP A CA 1
ATOM 1015 C C . ASP A 1 129 ? -19.209 -9.538 10.301 1.00 73.25 129 ASP A C 1
ATOM 1017 O O . ASP A 1 129 ? -18.020 -9.219 10.384 1.00 73.25 129 ASP A O 1
ATOM 1021 N N . ASN A 1 130 ? -20.086 -9.204 11.248 1.00 74.75 130 ASN A N 1
ATOM 1022 C CA . ASN A 1 130 ? -19.755 -8.344 12.397 1.00 74.75 130 ASN A CA 1
ATOM 1023 C C . ASN A 1 130 ? -18.693 -8.960 13.339 1.00 74.75 130 ASN A C 1
ATOM 1025 O O . ASN A 1 130 ? -18.318 -8.352 14.338 1.00 74.75 130 ASN A O 1
ATOM 1029 N N . ASN A 1 131 ? -18.235 -10.183 13.055 1.00 82.75 131 ASN A N 1
ATOM 1030 C CA . ASN A 1 131 ? -17.264 -10.942 13.839 1.00 82.75 131 ASN A CA 1
ATOM 1031 C C . ASN A 1 131 ? -15.814 -10.827 13.313 1.00 82.75 131 ASN A C 1
ATOM 1033 O O . ASN A 1 131 ? -14.895 -11.430 13.877 1.00 82.75 131 ASN A O 1
ATOM 1037 N N . GLU A 1 132 ? -15.582 -10.094 12.221 1.00 81.06 132 GLU A N 1
ATOM 1038 C CA . GLU A 1 132 ? -14.232 -9.840 11.713 1.00 81.06 132 GLU A CA 1
ATOM 1039 C C . GLU A 1 132 ? -13.436 -8.945 12.676 1.00 81.06 132 GLU A C 1
ATOM 1041 O O . GLU A 1 132 ? -13.922 -7.933 13.171 1.00 81.06 132 GLU A O 1
ATOM 1046 N N . THR A 1 133 ? -12.189 -9.326 12.962 1.00 88.69 133 THR A N 1
ATOM 1047 C CA . THR A 1 133 ? -11.303 -8.577 13.874 1.00 88.69 133 THR A CA 1
ATOM 1048 C C . THR A 1 133 ? -10.282 -7.741 13.112 1.00 88.69 133 THR A C 1
ATOM 1050 O O . THR A 1 133 ? -9.882 -6.679 13.591 1.00 88.69 133 THR A O 1
ATOM 1053 N N . PHE A 1 134 ? -9.860 -8.217 11.937 1.00 94.81 134 PHE A N 1
ATOM 1054 C CA . PHE A 1 134 ? -8.894 -7.547 11.077 1.00 94.81 134 PHE A CA 1
ATOM 1055 C C . PHE A 1 134 ? -9.448 -7.379 9.672 1.00 94.81 134 PHE A C 1
ATOM 1057 O O . PHE A 1 134 ? -9.982 -8.309 9.068 1.00 94.81 134 PHE A O 1
ATOM 1064 N N . VAL A 1 135 ? -9.230 -6.187 9.139 1.00 95.06 135 VAL A N 1
ATOM 1065 C CA . VAL A 1 135 ? -9.627 -5.800 7.795 1.00 95.06 135 VAL A CA 1
ATOM 1066 C C . VAL A 1 135 ? -8.374 -5.441 7.025 1.00 95.06 135 VAL A C 1
ATOM 1068 O O . VAL A 1 135 ? -7.533 -4.702 7.523 1.00 95.06 135 VAL A O 1
ATOM 1071 N N . GLY A 1 136 ? -8.233 -5.915 5.797 1.00 95.12 136 GLY A N 1
ATOM 1072 C CA . GLY A 1 136 ? -7.062 -5.573 5.020 1.00 95.12 136 GLY A CA 1
ATOM 1073 C C . GLY A 1 136 ? -7.284 -5.501 3.532 1.00 95.12 136 GLY A C 1
ATOM 1074 O O . GLY A 1 136 ? -8.321 -5.880 2.993 1.00 95.12 136 GLY A O 1
ATOM 1075 N N . PHE A 1 137 ? -6.270 -4.993 2.852 1.00 95.50 137 PHE A N 1
ATOM 1076 C CA . PHE A 1 137 ? -6.247 -4.919 1.404 1.00 95.50 137 PHE A CA 1
ATOM 1077 C C . PHE A 1 137 ? -4.826 -5.065 0.884 1.00 95.50 137 PHE A C 1
ATOM 1079 O O . PHE A 1 137 ? -3.833 -4.873 1.593 1.00 95.50 137 PHE A O 1
ATOM 1086 N N . LYS A 1 138 ? -4.736 -5.414 -0.393 1.00 95.25 138 LYS A N 1
ATOM 1087 C CA . LYS A 1 138 ? -3.484 -5.532 -1.120 1.00 95.25 138 LYS A CA 1
ATOM 1088 C C . LYS A 1 138 ? -3.360 -4.394 -2.125 1.00 95.25 138 LYS A C 1
ATOM 1090 O O . LYS A 1 138 ? -4.201 -4.242 -3.005 1.00 95.25 138 LYS A O 1
ATOM 1095 N N . GLN A 1 139 ? -2.238 -3.683 -2.081 1.00 93.56 139 GLN A N 1
ATOM 1096 C CA . GLN A 1 139 ? -1.932 -2.610 -3.018 1.00 93.56 139 GLN A CA 1
ATOM 1097 C C . GLN A 1 139 ? -0.564 -2.811 -3.680 1.00 93.56 139 GLN A C 1
ATOM 1099 O O . GLN A 1 139 ? 0.419 -3.223 -3.058 1.00 93.56 139 GLN A O 1
ATOM 1104 N N . LEU A 1 140 ? -0.504 -2.537 -4.986 1.00 92.12 140 LEU A N 1
ATOM 1105 C CA . LEU A 1 140 ? 0.760 -2.517 -5.716 1.00 92.12 140 LEU A CA 1
ATOM 1106 C C . LEU A 1 140 ? 1.418 -1.149 -5.588 1.00 92.12 140 LEU A C 1
ATOM 1108 O O . LEU A 1 140 ? 0.790 -0.134 -5.876 1.00 92.12 140 LEU A O 1
ATOM 1112 N N . THR A 1 141 ? 2.707 -1.125 -5.278 1.00 86.12 141 THR A N 1
ATOM 1113 C CA . THR A 1 141 ? 3.456 0.126 -5.091 1.00 86.12 141 THR A CA 1
ATOM 1114 C C . THR A 1 141 ? 3.522 0.998 -6.325 1.00 86.12 141 THR A C 1
ATOM 1116 O O . THR A 1 141 ? 3.529 2.211 -6.206 1.00 86.12 141 THR A O 1
ATOM 1119 N N . LYS A 1 142 ? 3.455 0.412 -7.524 1.00 86.06 142 LYS A N 1
ATOM 1120 C CA . LYS A 1 142 ? 3.476 1.189 -8.772 1.00 86.06 142 LYS A CA 1
ATOM 1121 C C . LYS A 1 142 ? 2.324 2.176 -8.899 1.00 86.06 142 LYS A C 1
ATOM 1123 O O . LYS A 1 142 ? 2.316 3.003 -9.800 1.00 86.06 142 LYS A O 1
ATOM 1128 N N . ARG A 1 143 ? 1.281 1.936 -8.109 1.00 78.88 143 ARG A N 1
ATOM 1129 C CA . ARG A 1 143 ? 0.084 2.744 -8.071 1.00 78.88 143 ARG A CA 1
ATOM 1130 C C . ARG A 1 143 ? 0.229 3.813 -6.990 1.00 78.88 143 ARG A C 1
ATOM 1132 O O . ARG A 1 143 ? -0.282 4.884 -7.217 1.00 78.88 143 ARG A O 1
ATOM 1139 N N . ILE A 1 144 ? 0.956 3.588 -5.902 1.00 80.81 144 ILE A N 1
ATOM 1140 C CA . ILE A 1 144 ? 1.049 4.563 -4.814 1.00 80.81 144 ILE A CA 1
ATOM 1141 C C . ILE A 1 144 ? 2.225 5.518 -5.085 1.00 80.81 144 ILE A C 1
ATOM 1143 O O . ILE A 1 144 ? 3.371 5.072 -4.984 1.00 80.81 144 ILE A O 1
ATOM 1147 N N . PRO A 1 145 ? 1.984 6.802 -5.412 1.00 80.12 145 PRO A N 1
ATOM 1148 C CA . PRO A 1 145 ? 3.070 7.758 -5.630 1.00 80.12 145 PRO A CA 1
ATOM 1149 C C . PRO A 1 145 ? 3.820 8.071 -4.329 1.00 80.12 145 PRO A C 1
ATOM 1151 O O . PRO A 1 145 ? 5.032 8.273 -4.356 1.00 80.12 145 PRO A O 1
ATOM 1154 N N . ASN A 1 146 ? 3.114 8.046 -3.194 1.00 87.31 146 ASN A N 1
ATOM 1155 C CA . ASN A 1 146 ? 3.662 8.352 -1.882 1.00 87.31 1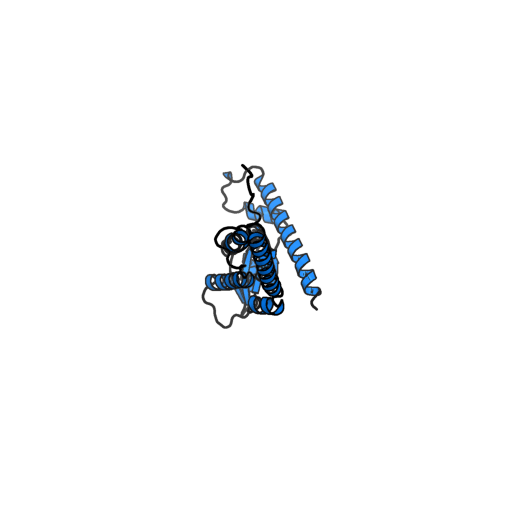46 ASN A CA 1
ATOM 1156 C C . ASN A 1 146 ? 3.165 7.351 -0.823 1.00 87.31 146 ASN A C 1
ATOM 1158 O O . ASN A 1 146 ? 2.008 7.387 -0.408 1.00 87.31 146 ASN A O 1
ATOM 1162 N N . LEU A 1 147 ? 4.038 6.437 -0.391 1.00 90.56 147 LEU A N 1
ATOM 1163 C CA . LEU A 1 147 ? 3.737 5.461 0.661 1.00 90.56 147 LEU A CA 1
ATOM 1164 C C . LEU A 1 147 ? 3.469 6.109 2.023 1.00 90.56 147 LEU A C 1
ATOM 1166 O O . LEU A 1 147 ? 2.754 5.504 2.820 1.00 90.56 147 LEU A O 1
ATOM 1170 N N . ASN A 1 148 ? 3.957 7.330 2.264 1.00 89.56 148 ASN A N 1
ATOM 1171 C CA . ASN A 1 148 ? 3.694 8.040 3.515 1.00 89.56 148 ASN A CA 1
ATOM 1172 C C . ASN A 1 148 ? 2.212 8.378 3.648 1.00 89.56 148 ASN A C 1
ATOM 1174 O O . ASN A 1 148 ? 1.662 8.278 4.732 1.00 89.56 148 ASN A O 1
ATOM 1178 N N . LEU A 1 149 ? 1.514 8.639 2.539 1.00 88.31 149 LEU A N 1
ATOM 1179 C CA . LEU A 1 149 ? 0.065 8.842 2.582 1.00 88.31 149 LEU A CA 1
ATOM 1180 C C . LEU A 1 149 ? -0.668 7.599 3.084 1.00 88.31 149 LEU A C 1
ATOM 1182 O O . LEU A 1 149 ? -1.668 7.716 3.789 1.00 88.31 149 LEU A O 1
ATOM 1186 N N . VAL A 1 150 ? -0.172 6.403 2.756 1.00 91.94 150 VAL A N 1
ATOM 1187 C CA . VAL A 1 150 ? -0.758 5.159 3.263 1.00 91.94 150 VAL A CA 1
ATOM 1188 C C . VAL A 1 150 ? -0.498 5.031 4.761 1.00 91.94 150 VAL A C 1
ATOM 1190 O O . VAL A 1 150 ? -1.440 4.741 5.492 1.00 91.94 150 VAL A O 1
ATOM 1193 N N . SER A 1 151 ? 0.723 5.291 5.236 1.00 93.25 151 SER A N 1
ATOM 1194 C CA . SER A 1 151 ? 1.016 5.226 6.674 1.00 93.25 151 SER A CA 1
ATOM 1195 C C . SER A 1 151 ? 0.304 6.295 7.490 1.00 93.25 151 SER A C 1
ATOM 1197 O O . SER A 1 151 ? -0.211 5.998 8.560 1.00 93.25 151 SER A O 1
ATOM 1199 N N . GLU A 1 152 ? 0.159 7.495 6.948 1.00 91.69 152 GLU A N 1
ATOM 1200 C CA . GLU A 1 152 ? -0.622 8.576 7.538 1.00 91.69 152 GLU A CA 1
ATOM 1201 C C . GLU A 1 152 ? -2.126 8.281 7.556 1.00 91.69 152 GLU A C 1
ATOM 1203 O O . GLU A 1 152 ? -2.815 8.616 8.516 1.00 91.69 152 GLU A O 1
ATOM 1208 N N . THR A 1 153 ? -2.657 7.651 6.502 1.00 92.44 153 THR A N 1
ATOM 1209 C CA . THR A 1 153 ? -4.078 7.270 6.442 1.00 92.44 153 THR A CA 1
ATOM 1210 C C . THR A 1 153 ? -4.372 6.087 7.356 1.00 92.44 153 THR A C 1
ATOM 1212 O O . THR A 1 153 ? -5.469 6.004 7.898 1.00 92.44 153 THR A O 1
ATOM 1215 N N . PHE A 1 154 ? -3.418 5.171 7.535 1.00 94.62 154 PHE A N 1
ATOM 1216 C CA . PHE A 1 154 ? -3.568 3.954 8.331 1.00 94.62 154 PHE A CA 1
ATOM 1217 C C . PHE A 1 154 ? -2.456 3.828 9.391 1.00 94.62 154 PHE A C 1
ATOM 1219 O O . PHE A 1 154 ? -1.653 2.887 9.341 1.00 94.62 154 PHE A O 1
ATOM 1226 N N . PRO A 1 155 ? -2.402 4.741 10.377 1.00 93.88 155 PRO A N 1
ATOM 1227 C CA . PRO A 1 155 ? -1.280 4.828 11.313 1.00 93.88 155 PRO A CA 1
ATOM 1228 C C . PRO A 1 155 ? -1.132 3.586 12.202 1.00 93.88 155 PRO A C 1
ATOM 1230 O O . PRO A 1 155 ? -0.017 3.207 12.543 1.00 93.88 155 PRO A O 1
ATOM 1233 N N . CYS A 1 156 ? -2.233 2.891 12.507 1.00 94.12 156 CYS A N 1
ATOM 1234 C CA . CYS A 1 156 ? -2.219 1.652 13.294 1.00 94.12 156 CYS A CA 1
ATOM 1235 C C . CYS A 1 156 ? -2.289 0.365 12.454 1.00 94.12 156 CYS A C 1
ATOM 1237 O O . CYS A 1 156 ? -2.557 -0.715 12.989 1.00 94.12 156 CYS A O 1
ATOM 1239 N N . ALA A 1 157 ? -2.082 0.443 11.136 1.00 95.56 157 ALA A N 1
ATOM 1240 C CA . ALA A 1 157 ? -2.068 -0.754 10.305 1.00 95.56 157 ALA A CA 1
ATOM 1241 C C . ALA A 1 157 ? -0.825 -1.617 10.534 1.00 95.56 157 ALA A C 1
ATOM 1243 O O . ALA A 1 157 ? 0.289 -1.138 10.737 1.00 95.56 157 ALA A O 1
ATOM 1244 N N . LYS A 1 158 ? -1.009 -2.927 10.372 1.00 95.75 158 LYS A N 1
ATOM 1245 C CA . LYS A 1 158 ? 0.088 -3.879 10.208 1.00 95.75 158 LYS A CA 1
ATOM 1246 C C . LYS A 1 158 ? 0.459 -3.958 8.732 1.00 95.75 158 LYS A C 1
ATOM 1248 O O . LYS A 1 158 ? -0.353 -4.376 7.904 1.00 95.75 158 LYS A O 1
ATOM 1253 N N . TYR A 1 159 ? 1.695 -3.594 8.412 1.00 95.75 159 TYR A N 1
ATOM 1254 C CA . TYR A 1 159 ? 2.210 -3.622 7.047 1.00 95.75 159 TYR A CA 1
ATOM 1255 C C . TYR A 1 159 ? 2.901 -4.947 6.741 1.00 95.75 159 TYR A C 1
ATOM 1257 O O . TYR A 1 159 ? 3.789 -5.388 7.466 1.00 95.75 159 TYR A O 1
ATOM 1265 N N . ILE A 1 160 ? 2.524 -5.566 5.625 1.00 96.44 160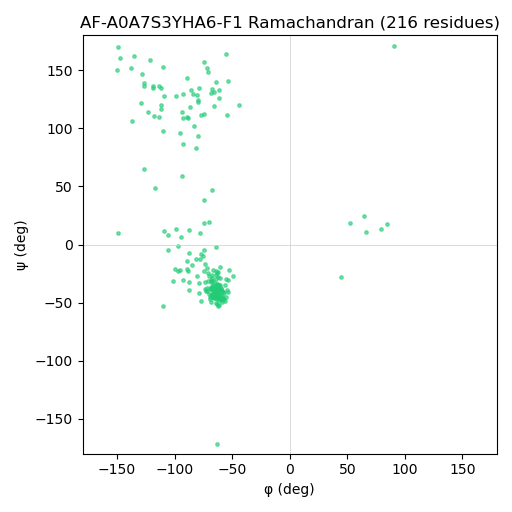 ILE A N 1
ATOM 1266 C CA . ILE A 1 160 ? 3.192 -6.749 5.083 1.00 96.44 160 ILE A CA 1
ATOM 1267 C C . ILE A 1 160 ? 3.843 -6.352 3.763 1.00 96.44 160 ILE A C 1
ATOM 1269 O O . ILE A 1 160 ? 3.163 -6.104 2.765 1.00 96.44 160 ILE A O 1
ATOM 1273 N N . ILE A 1 161 ? 5.174 -6.302 3.759 1.00 96.69 161 ILE A N 1
ATOM 1274 C CA . ILE A 1 161 ? 5.964 -5.900 2.596 1.00 96.69 161 ILE A CA 1
ATOM 1275 C C . ILE A 1 161 ? 6.362 -7.139 1.794 1.00 96.69 161 ILE A C 1
ATOM 1277 O O . ILE A 1 161 ? 7.139 -7.972 2.254 1.00 96.69 161 ILE A O 1
ATOM 1281 N N . ASN A 1 162 ? 5.839 -7.267 0.574 1.00 96.94 162 ASN A N 1
ATOM 1282 C CA . ASN A 1 162 ? 6.070 -8.429 -0.280 1.00 96.94 162 ASN A CA 1
ATOM 1283 C C . ASN A 1 162 ? 6.794 -8.058 -1.584 1.00 96.94 162 ASN A C 1
ATOM 1285 O O . ASN A 1 162 ? 6.213 -7.465 -2.499 1.00 96.94 162 ASN A O 1
ATOM 1289 N N . TYR A 1 163 ? 8.046 -8.487 -1.708 1.00 96.50 163 TYR A N 1
ATOM 1290 C CA . TYR A 1 163 ? 8.891 -8.289 -2.886 1.00 96.50 163 TYR A CA 1
ATOM 1291 C C . TYR A 1 163 ? 9.631 -9.583 -3.254 1.00 96.50 163 TYR A C 1
ATOM 1293 O O . TYR A 1 163 ? 9.755 -10.501 -2.444 1.00 96.50 163 TYR A O 1
ATOM 1301 N N . ARG A 1 164 ? 10.144 -9.672 -4.488 1.00 95.56 164 ARG A N 1
ATOM 1302 C CA . ARG A 1 164 ? 10.915 -10.830 -4.961 1.00 95.56 164 ARG A CA 1
ATOM 1303 C C . ARG A 1 164 ? 12.371 -10.430 -5.174 1.00 95.56 164 ARG A C 1
ATOM 1305 O O . ARG A 1 164 ? 12.660 -9.594 -6.015 1.00 95.56 164 ARG A O 1
ATOM 1312 N N . ARG A 1 165 ? 13.301 -11.081 -4.466 1.00 95.06 165 ARG A N 1
ATOM 1313 C CA . ARG A 1 165 ? 14.752 -10.830 -4.621 1.00 95.06 165 ARG A CA 1
ATOM 1314 C C . ARG A 1 165 ? 15.270 -11.171 -6.021 1.00 95.06 165 ARG A C 1
ATOM 1316 O O . ARG A 1 165 ? 16.141 -10.495 -6.550 1.00 95.06 165 ARG A O 1
ATOM 1323 N N . ASN A 1 166 ? 14.732 -12.229 -6.632 1.00 97.12 166 ASN A N 1
ATOM 1324 C CA . ASN A 1 166 ? 15.091 -12.614 -7.995 1.00 97.12 166 ASN A CA 1
ATOM 1325 C C . ASN A 1 166 ? 14.309 -11.765 -9.012 1.00 97.12 166 ASN A C 1
ATOM 1327 O O . ASN A 1 166 ? 13.272 -12.196 -9.529 1.00 97.12 166 ASN A O 1
ATOM 1331 N N . ILE A 1 167 ? 14.825 -10.563 -9.285 1.00 96.56 167 ILE A N 1
ATOM 1332 C CA . ILE A 1 167 ? 14.240 -9.617 -10.244 1.00 96.56 167 ILE A CA 1
ATOM 1333 C C . ILE A 1 167 ? 14.178 -10.225 -11.645 1.00 96.56 167 ILE A C 1
ATOM 1335 O O . ILE A 1 167 ? 13.160 -10.083 -12.312 1.00 96.56 167 ILE A O 1
ATOM 1339 N N . SER A 1 168 ? 15.191 -10.983 -12.081 1.00 96.44 168 SER A N 1
ATOM 1340 C CA . SER A 1 168 ? 15.169 -11.653 -13.392 1.00 96.44 168 SER A CA 1
ATOM 1341 C C . SER A 1 168 ? 13.945 -12.560 -13.550 1.00 96.44 168 SER A C 1
ATOM 1343 O O . SER A 1 168 ? 13.215 -12.449 -14.530 1.00 96.44 168 SER A O 1
ATOM 1345 N N . ALA A 1 169 ? 13.654 -13.407 -12.560 1.00 95.56 169 ALA A N 1
ATOM 1346 C CA . ALA A 1 169 ? 12.482 -14.279 -12.596 1.00 95.56 169 ALA A CA 1
ATOM 1347 C C . ALA A 1 169 ? 11.156 -13.500 -12.499 1.00 95.56 169 ALA A C 1
ATOM 1349 O O . ALA A 1 169 ? 10.131 -13.946 -13.017 1.00 95.56 169 ALA A O 1
ATOM 1350 N N . GLN A 1 170 ? 11.151 -12.343 -11.832 1.00 95.56 170 GLN A N 1
ATOM 1351 C CA . GLN A 1 170 ? 9.989 -11.455 -11.769 1.00 95.56 170 GLN A CA 1
ATOM 1352 C C . GLN A 1 170 ? 9.725 -10.751 -13.106 1.00 95.56 170 GLN A C 1
ATOM 1354 O O . GLN A 1 170 ? 8.572 -10.665 -13.526 1.00 95.56 170 GLN A O 1
ATOM 1359 N N . VAL A 1 171 ? 10.782 -10.311 -13.794 1.00 95.38 171 VAL A N 1
ATOM 1360 C CA . VAL A 1 171 ? 10.722 -9.755 -15.150 1.00 95.38 171 VAL A CA 1
ATOM 1361 C C . VAL A 1 171 ? 10.158 -10.798 -1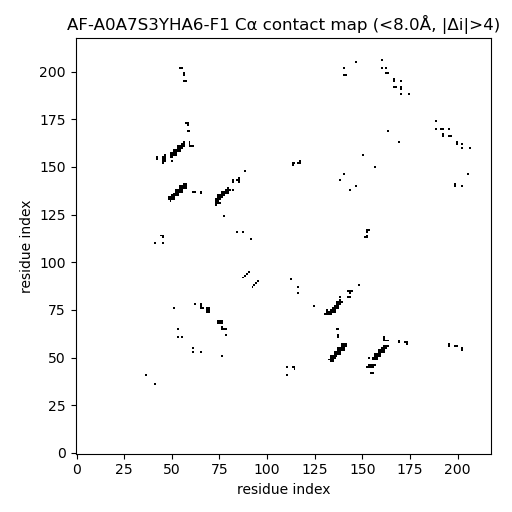6.108 1.00 95.38 171 VAL A C 1
ATOM 1363 O O . VAL A 1 171 ? 9.186 -10.513 -16.796 1.00 95.38 171 VAL A O 1
ATOM 1366 N N . GLN A 1 172 ? 10.658 -12.037 -16.073 1.00 94.44 172 GLN A N 1
ATOM 1367 C CA . GLN A 1 172 ? 10.111 -13.124 -16.894 1.00 94.44 172 GLN A CA 1
ATOM 1368 C C . GLN A 1 172 ? 8.621 -13.384 -16.599 1.00 94.44 172 GLN A C 1
ATOM 1370 O O . GLN A 1 172 ? 7.811 -13.529 -17.510 1.00 94.44 172 GLN A O 1
ATOM 1375 N N . ALA A 1 173 ? 8.199 -13.327 -15.331 1.00 92.75 173 ALA A N 1
ATOM 1376 C CA . ALA A 1 173 ? 6.781 -13.431 -14.971 1.00 92.75 173 ALA A CA 1
ATOM 1377 C C . ALA A 1 173 ? 5.918 -12.245 -15.453 1.00 92.75 173 ALA A C 1
ATOM 1379 O O . ALA A 1 173 ? 4.692 -12.374 -15.532 1.00 92.75 173 ALA A O 1
ATOM 1380 N N . HIS A 1 174 ? 6.530 -11.090 -15.722 1.00 89.88 174 HIS A N 1
ATOM 1381 C CA . HIS A 1 174 ? 5.899 -9.938 -16.367 1.00 89.88 174 HIS A CA 1
ATOM 1382 C C . HIS A 1 174 ? 5.804 -10.125 -17.886 1.00 89.88 174 HIS A C 1
ATOM 1384 O O . HIS A 1 174 ? 4.755 -9.830 -18.458 1.00 89.88 174 HIS A O 1
ATOM 1390 N N . MET A 1 175 ? 6.860 -10.658 -18.506 1.00 88.75 175 MET A N 1
ATOM 1391 C CA . MET A 1 175 ? 6.918 -10.996 -19.933 1.00 88.75 175 MET A CA 1
ATOM 1392 C C . MET A 1 175 ? 5.909 -12.074 -20.312 1.00 88.75 175 MET A C 1
ATOM 1394 O O . MET A 1 175 ? 5.331 -12.033 -21.389 1.00 88.75 175 MET A O 1
ATOM 1398 N N . ASN A 1 176 ? 5.635 -13.019 -19.421 1.00 88.31 176 ASN A N 1
ATOM 1399 C CA . ASN A 1 176 ? 4.681 -14.092 -19.695 1.00 88.31 176 ASN A CA 1
ATOM 1400 C C . ASN A 1 176 ? 3.210 -13.658 -19.559 1.00 88.31 176 ASN A C 1
ATOM 1402 O O . ASN A 1 176 ? 2.329 -14.510 -19.549 1.00 88.31 176 ASN A O 1
ATOM 1406 N N . ARG A 1 177 ? 2.909 -12.358 -19.409 1.00 83.62 177 ARG A N 1
ATOM 1407 C CA . ARG A 1 177 ? 1.534 -11.878 -19.616 1.00 83.62 177 ARG A CA 1
ATOM 1408 C C . ARG A 1 177 ? 1.207 -11.914 -21.103 1.00 83.62 177 ARG A C 1
ATOM 1410 O O . ARG A 1 177 ? 2.092 -11.661 -21.918 1.00 83.62 177 ARG A O 1
ATOM 1417 N N . ASP A 1 178 ? -0.075 -12.083 -21.411 1.00 70.00 178 ASP A N 1
ATOM 1418 C CA . ASP A 1 178 ? -0.674 -11.909 -22.743 1.00 70.00 178 ASP A CA 1
ATOM 1419 C C . ASP A 1 178 ? -0.642 -10.432 -23.196 1.00 70.00 178 ASP A C 1
ATOM 1421 O O . ASP A 1 178 ? -1.647 -9.84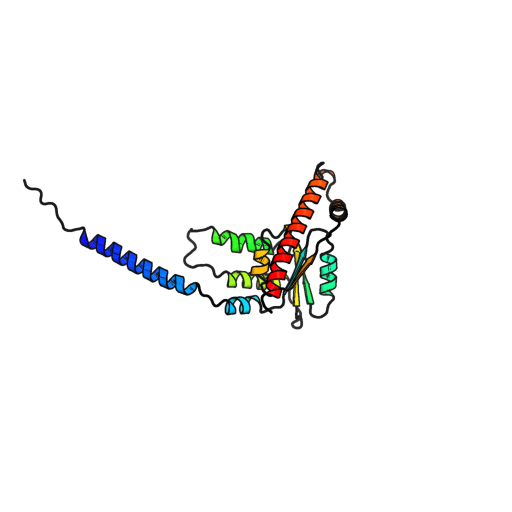4 -23.581 1.00 70.00 178 ASP A O 1
ATOM 1425 N N . MET A 1 179 ? 0.508 -9.771 -23.052 1.00 76.69 179 MET A N 1
ATOM 1426 C CA . MET A 1 179 ? 0.792 -8.508 -23.713 1.00 76.69 179 MET A CA 1
ATOM 1427 C C . MET A 1 179 ? 1.291 -8.822 -25.109 1.00 76.69 179 MET A C 1
ATOM 1429 O O . MET A 1 179 ? 2.235 -9.608 -25.249 1.00 76.69 179 MET A O 1
ATOM 1433 N N . ASP A 1 180 ? 0.681 -8.160 -26.085 1.00 82.38 180 ASP A N 1
ATOM 1434 C CA . ASP A 1 180 ? 1.099 -8.163 -27.478 1.00 82.38 180 ASP A CA 1
ATOM 1435 C C . ASP A 1 180 ? 2.630 -8.000 -27.577 1.00 82.38 180 ASP A C 1
ATOM 1437 O O . ASP A 1 180 ? 3.178 -7.026 -27.040 1.00 82.38 180 ASP A O 1
ATOM 1441 N N . PRO A 1 181 ? 3.346 -8.968 -28.177 1.00 83.50 181 PRO A N 1
ATOM 1442 C CA . PRO A 1 181 ? 4.780 -8.866 -28.406 1.00 83.50 181 PRO A CA 1
ATOM 1443 C C . PRO A 1 181 ? 5.183 -7.593 -29.158 1.00 83.50 181 PRO A C 1
ATOM 1445 O O . PRO A 1 181 ? 6.258 -7.070 -28.881 1.00 83.50 181 PRO A O 1
ATOM 1448 N N . GLU A 1 182 ? 4.330 -7.051 -30.033 1.00 85.38 182 GLU A N 1
ATOM 1449 C CA . GLU A 1 182 ? 4.616 -5.822 -30.787 1.00 85.38 182 GLU A CA 1
ATOM 1450 C C . GLU A 1 182 ? 4.689 -4.582 -29.884 1.00 85.38 182 GLU A C 1
ATOM 1452 O O . GLU A 1 182 ? 5.424 -3.636 -30.169 1.00 85.38 182 GLU A O 1
ATOM 1457 N N . LEU A 1 183 ? 4.007 -4.603 -28.732 1.00 82.75 183 LEU A N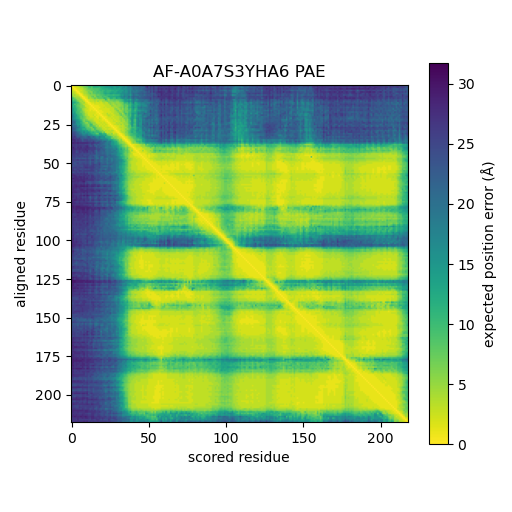 1
ATOM 1458 C CA . LEU A 1 183 ? 4.093 -3.538 -27.727 1.00 82.75 183 LEU A CA 1
ATOM 1459 C C . LEU A 1 183 ? 5.383 -3.610 -26.892 1.00 82.75 183 LEU A C 1
ATOM 1461 O O . LEU A 1 183 ? 5.675 -2.699 -26.110 1.0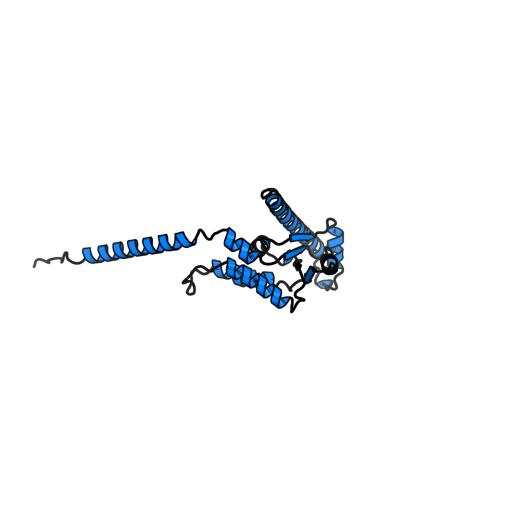0 82.75 183 LEU A O 1
ATOM 1465 N N . ARG A 1 184 ? 6.180 -4.677 -27.038 1.00 87.25 184 ARG A N 1
ATOM 1466 C CA . ARG A 1 184 ? 7.456 -4.854 -26.338 1.00 87.25 184 ARG A CA 1
ATOM 1467 C C . ARG A 1 184 ? 8.580 -4.324 -27.216 1.00 87.25 184 ARG A C 1
ATOM 1469 O O . ARG A 1 184 ? 9.217 -5.064 -27.957 1.00 87.25 184 ARG A O 1
ATOM 1476 N N . GLY A 1 185 ? 8.843 -3.024 -27.104 1.00 88.44 185 GLY A N 1
ATOM 1477 C CA . GLY A 1 185 ? 10.037 -2.428 -27.708 1.00 88.44 185 GLY A CA 1
ATOM 1478 C C . GLY A 1 185 ? 11.333 -3.131 -27.255 1.00 88.44 185 GLY A C 1
ATOM 1479 O O . GLY A 1 185 ? 11.328 -3.822 -26.231 1.00 88.44 185 GLY A O 1
ATOM 1480 N N . PRO A 1 186 ? 12.460 -2.923 -27.962 1.00 91.19 186 PRO A N 1
ATOM 1481 C CA . PRO A 1 186 ? 13.722 -3.632 -27.707 1.00 91.19 186 PRO A CA 1
ATOM 1482 C C . PRO A 1 186 ? 14.220 -3.497 -26.258 1.00 91.19 186 PRO A C 1
ATOM 1484 O O . PRO A 1 186 ? 14.798 -4.430 -25.709 1.00 91.19 186 PRO A O 1
ATOM 1487 N N . ASP A 1 187 ? 13.897 -2.383 -25.596 1.00 94.31 187 ASP A N 1
ATOM 1488 C CA . ASP A 1 187 ? 14.327 -2.102 -24.222 1.00 94.31 187 ASP A CA 1
ATOM 1489 C C . ASP A 1 187 ? 13.298 -2.524 -23.157 1.00 94.31 187 ASP A C 1
ATOM 1491 O O . ASP A 1 187 ? 13.438 -2.173 -21.983 1.00 94.31 187 ASP A O 1
ATOM 1495 N N . PHE A 1 188 ? 12.209 -3.209 -23.530 1.00 92.12 188 PHE A N 1
ATOM 1496 C CA . PHE A 1 188 ? 11.106 -3.501 -22.606 1.00 92.12 188 PHE A CA 1
ATOM 1497 C C . PHE A 1 188 ? 11.563 -4.330 -21.397 1.00 92.12 188 PHE A C 1
ATOM 1499 O O . PHE A 1 188 ? 11.129 -4.070 -20.270 1.00 92.12 188 PHE A O 1
ATOM 1506 N N . GLU A 1 189 ? 12.480 -5.284 -21.599 1.00 93.75 189 GLU A N 1
ATOM 1507 C CA . GLU A 1 189 ? 13.053 -6.073 -20.504 1.00 93.75 189 GLU A CA 1
ATOM 1508 C C . GLU A 1 189 ? 13.851 -5.209 -19.537 1.00 93.75 189 GLU A C 1
ATOM 1510 O O . GLU A 1 189 ? 13.610 -5.253 -18.328 1.00 93.75 189 GLU A O 1
ATOM 1515 N N . GLU A 1 190 ? 14.761 -4.392 -20.058 1.00 96.12 190 GLU A N 1
ATOM 1516 C CA . GLU A 1 190 ? 15.600 -3.535 -19.231 1.00 96.12 190 GLU A CA 1
ATOM 1517 C C . GLU A 1 190 ? 14.763 -2.496 -18.473 1.00 96.12 190 GLU A C 1
ATOM 1519 O O . GLU A 1 190 ? 14.952 -2.308 -17.267 1.00 96.12 190 GLU A O 1
ATOM 1524 N N . LYS A 1 191 ? 13.775 -1.880 -19.136 1.00 94.75 191 LYS A N 1
ATOM 1525 C CA . LYS A 1 191 ? 12.831 -0.943 -18.505 1.00 94.75 191 LYS A CA 1
ATOM 1526 C C . LYS A 1 191 ? 12.034 -1.617 -17.392 1.00 94.75 191 LYS A C 1
ATOM 1528 O O . LYS A 1 191 ? 11.940 -1.069 -16.295 1.00 94.75 191 LYS A O 1
ATOM 1533 N N . THR A 1 192 ? 11.514 -2.822 -17.633 1.00 93.94 192 THR A N 1
ATOM 1534 C CA . THR A 1 192 ? 10.772 -3.592 -16.621 1.00 93.94 192 THR A CA 1
ATOM 1535 C C . THR A 1 192 ? 11.663 -3.960 -15.437 1.00 93.94 192 THR A C 1
ATOM 1537 O O . THR A 1 192 ? 11.241 -3.848 -14.288 1.00 93.94 192 THR A O 1
ATOM 1540 N N . ARG A 1 193 ? 12.910 -4.363 -15.698 1.00 96.25 193 ARG A N 1
ATOM 1541 C CA . ARG A 1 193 ? 13.901 -4.695 -14.669 1.00 96.25 193 ARG A CA 1
ATOM 1542 C C . ARG A 1 193 ? 14.213 -3.498 -13.777 1.00 96.25 193 ARG A C 1
ATOM 1544 O O . ARG A 1 193 ? 14.089 -3.621 -12.562 1.00 96.25 193 ARG A O 1
ATOM 1551 N N . LYS A 1 194 ? 14.560 -2.348 -14.368 1.00 96.31 194 LYS A N 1
ATOM 1552 C CA . LYS A 1 194 ? 14.827 -1.100 -13.628 1.00 96.31 194 LYS A CA 1
ATOM 1553 C C . LYS A 1 194 ? 13.612 -0.669 -12.818 1.00 96.31 194 LYS A C 1
ATOM 1555 O O . LYS A 1 194 ? 13.733 -0.359 -11.641 1.00 96.31 194 LYS A O 1
ATOM 1560 N N . PHE A 1 195 ? 12.429 -0.729 -13.420 1.00 94.75 195 PHE A N 1
ATOM 1561 C CA . PHE A 1 195 ? 11.183 -0.422 -12.732 1.00 94.75 195 PHE A CA 1
ATOM 1562 C C . PHE A 1 195 ? 10.951 -1.322 -11.506 1.00 94.75 195 PHE A C 1
ATOM 1564 O O . PHE A 1 195 ? 10.693 -0.814 -10.420 1.00 94.75 195 PHE A O 1
ATOM 1571 N N . LEU A 1 196 ? 11.077 -2.647 -11.640 1.00 95.06 196 LEU A N 1
ATOM 1572 C CA . LEU A 1 196 ? 10.897 -3.578 -10.519 1.00 95.06 196 LEU A CA 1
ATOM 1573 C C . LEU A 1 196 ? 11.961 -3.406 -9.428 1.00 95.06 196 LEU A C 1
ATOM 1575 O O . LEU A 1 196 ? 11.635 -3.537 -8.246 1.00 95.06 196 LEU A O 1
ATOM 1579 N N . GLN A 1 197 ? 13.200 -3.093 -9.814 1.00 96.56 197 GLN A N 1
ATOM 1580 C CA . GLN A 1 197 ? 14.277 -2.779 -8.879 1.00 96.56 197 GLN A CA 1
ATOM 1581 C C . GLN A 1 197 ? 13.931 -1.528 -8.064 1.00 96.56 197 GLN A C 1
ATOM 1583 O O . GLN A 1 197 ? 13.845 -1.616 -6.844 1.00 96.56 197 GLN A O 1
ATOM 1588 N N . ASN A 1 198 ? 13.579 -0.423 -8.728 1.00 95.81 198 ASN A N 1
ATOM 1589 C CA . ASN A 1 198 ? 13.200 0.827 -8.062 1.00 95.81 198 ASN A CA 1
ATOM 1590 C C . ASN A 1 198 ? 12.025 0.631 -7.094 1.00 95.81 198 ASN A C 1
ATOM 1592 O O . ASN A 1 198 ? 12.026 1.150 -5.984 1.00 95.81 198 ASN A O 1
ATOM 1596 N N . GLN A 1 199 ? 11.020 -0.146 -7.497 1.00 94.56 199 GLN A N 1
ATOM 1597 C CA . GLN A 1 199 ? 9.861 -0.452 -6.656 1.00 94.56 199 GLN A CA 1
ATOM 1598 C C . GLN A 1 199 ? 10.237 -1.298 -5.430 1.00 94.56 199 GLN A C 1
ATOM 1600 O O . GLN A 1 199 ? 9.661 -1.128 -4.358 1.00 94.56 199 GLN A O 1
ATOM 1605 N N . THR A 1 200 ? 11.204 -2.204 -5.582 1.00 95.44 200 THR A N 1
ATOM 1606 C CA . THR A 1 200 ? 11.730 -3.009 -4.474 1.00 95.44 200 THR A CA 1
ATOM 1607 C C . THR A 1 200 ? 12.519 -2.138 -3.506 1.00 95.44 200 THR A C 1
ATOM 1609 O O . THR A 1 200 ? 12.280 -2.201 -2.303 1.00 95.44 200 THR A O 1
ATOM 1612 N N . ASP A 1 201 ? 13.401 -1.284 -4.020 1.00 95.62 201 ASP A N 1
ATOM 1613 C CA . ASP A 1 201 ? 14.205 -0.374 -3.204 1.00 95.62 201 ASP A CA 1
ATOM 1614 C C . ASP A 1 201 ? 13.318 0.610 -2.432 1.00 95.62 201 ASP A C 1
ATOM 1616 O O . ASP A 1 201 ? 13.553 0.854 -1.248 1.00 95.62 201 ASP A O 1
ATOM 1620 N N . TYR A 1 202 ? 12.242 1.088 -3.064 1.00 94.56 202 TYR A N 1
ATOM 1621 C CA . TYR A 1 202 ? 11.251 1.955 -2.433 1.00 94.56 202 TYR A CA 1
ATOM 1622 C C . TYR A 1 202 ? 10.522 1.271 -1.267 1.00 94.56 202 TYR A C 1
ATOM 1624 O O . TYR A 1 202 ? 10.453 1.822 -0.170 1.00 94.56 202 TYR A O 1
ATOM 1632 N N . LEU A 1 203 ? 10.061 0.028 -1.453 1.00 94.75 203 LEU A N 1
ATOM 1633 C CA . LEU A 1 203 ? 9.457 -0.763 -0.373 1.00 94.75 203 LEU A CA 1
ATOM 1634 C C . LEU A 1 203 ? 10.426 -1.052 0.773 1.00 94.75 203 LEU A C 1
ATOM 1636 O O . LEU A 1 203 ? 10.030 -1.044 1.936 1.00 94.75 203 LEU A O 1
ATOM 1640 N N . MET A 1 204 ? 11.688 -1.326 0.449 1.00 94.94 204 MET A N 1
ATOM 1641 C CA . MET A 1 204 ? 12.720 -1.581 1.451 1.00 94.94 204 MET A CA 1
ATOM 1642 C C . MET A 1 204 ? 13.054 -0.323 2.253 1.00 94.94 204 MET A C 1
ATOM 1644 O O . MET A 1 204 ? 13.316 -0.422 3.449 1.00 94.94 204 MET A O 1
ATOM 1648 N N . ALA A 1 205 ? 13.043 0.852 1.620 1.00 94.75 205 ALA A N 1
ATOM 1649 C CA . ALA A 1 205 ? 13.191 2.123 2.320 1.00 94.75 205 ALA A CA 1
ATOM 1650 C C . ALA A 1 205 ? 12.030 2.350 3.297 1.00 94.75 205 ALA A C 1
ATOM 1652 O O . ALA A 1 205 ? 12.285 2.535 4.485 1.00 94.75 205 ALA A O 1
ATOM 1653 N N . PHE A 1 206 ? 10.789 2.206 2.823 1.00 94.12 206 PHE A N 1
ATOM 1654 C CA . PHE A 1 206 ? 9.588 2.313 3.655 1.00 94.12 206 PHE A CA 1
ATOM 1655 C C . PHE A 1 206 ? 9.624 1.355 4.855 1.00 94.12 206 PHE A C 1
ATOM 1657 O O . PHE A 1 206 ? 9.355 1.754 5.985 1.00 94.12 206 PHE A O 1
ATOM 1664 N N . HIS A 1 207 ? 10.008 0.095 4.627 1.00 94.06 207 HIS A N 1
ATOM 1665 C CA . HIS A 1 207 ? 10.134 -0.907 5.684 1.00 94.06 207 HIS A CA 1
ATOM 1666 C C . HIS A 1 207 ? 11.132 -0.493 6.771 1.00 94.06 207 HIS A C 1
ATOM 1668 O O . HIS A 1 207 ? 10.801 -0.572 7.950 1.00 94.06 207 HIS A O 1
ATOM 1674 N N . ARG A 1 208 ? 12.326 -0.019 6.383 1.00 93.94 208 ARG A N 1
ATOM 1675 C CA . ARG A 1 208 ? 13.362 0.413 7.335 1.00 93.94 208 ARG A CA 1
ATOM 1676 C C . ARG A 1 208 ? 12.906 1.589 8.193 1.00 93.94 208 ARG A C 1
ATOM 1678 O O . ARG A 1 208 ? 13.170 1.595 9.389 1.00 93.94 208 ARG A O 1
ATOM 1685 N N . GLU A 1 209 ? 12.227 2.557 7.588 1.00 91.44 209 GLU A N 1
ATOM 1686 C CA . GLU A 1 209 ? 11.689 3.724 8.292 1.00 91.44 209 GLU A CA 1
ATOM 1687 C C . GLU A 1 209 ? 10.637 3.319 9.339 1.00 91.44 209 GLU A C 1
ATOM 1689 O O . GLU A 1 209 ? 10.690 3.754 10.487 1.00 91.44 209 GLU A O 1
ATOM 1694 N N . HIS A 1 210 ? 9.727 2.408 8.984 1.00 88.31 210 HIS A N 1
ATOM 1695 C CA . HIS A 1 210 ? 8.634 2.001 9.873 1.00 88.31 210 HIS A CA 1
ATOM 1696 C C . HIS A 1 210 ? 9.050 0.963 10.928 1.00 88.31 210 HIS A C 1
ATOM 1698 O O . HIS A 1 210 ? 8.470 0.932 12.017 1.00 88.31 210 HIS A O 1
ATOM 1704 N N . GLU A 1 211 ? 10.071 0.139 10.664 1.00 87.25 211 GLU A N 1
ATOM 1705 C CA . GLU A 1 211 ? 10.669 -0.709 11.703 1.00 87.25 211 GLU A CA 1
ATOM 1706 C C . GLU A 1 211 ? 11.286 0.137 12.817 1.00 87.25 211 GLU A C 1
ATOM 1708 O O . GLU A 1 211 ? 11.024 -0.123 13.989 1.00 87.25 211 GLU A O 1
ATOM 1713 N N . GLN A 1 212 ? 12.049 1.179 12.474 1.00 73.25 212 GLN A N 1
ATOM 1714 C CA . GLN A 1 212 ? 12.688 2.051 13.468 1.00 73.25 212 GLN A CA 1
ATOM 1715 C C . GLN A 1 212 ? 11.663 2.709 14.400 1.00 73.25 212 GLN A C 1
ATOM 1717 O O . GLN A 1 212 ? 11.863 2.734 15.615 1.00 73.25 212 GLN A O 1
ATOM 1722 N N . ASN A 1 213 ? 10.527 3.144 13.854 1.00 62.91 213 ASN A N 1
ATOM 1723 C CA . ASN A 1 213 ? 9.449 3.748 14.638 1.00 62.91 213 ASN A CA 1
ATOM 1724 C C . ASN A 1 213 ? 8.759 2.744 15.577 1.00 62.91 213 ASN A C 1
ATOM 1726 O O . ASN A 1 213 ? 8.351 3.117 16.677 1.00 62.91 213 ASN A O 1
ATOM 1730 N N . SER A 1 214 ? 8.686 1.467 15.183 1.00 60.78 214 SER A N 1
ATOM 1731 C CA . SER A 1 214 ? 8.068 0.399 15.984 1.00 60.78 214 SER A CA 1
ATOM 1732 C C . SER A 1 214 ? 8.889 0.028 17.227 1.00 60.78 214 SER A C 1
ATOM 1734 O O . SER A 1 214 ? 8.328 -0.437 18.217 1.00 60.78 214 SER A O 1
ATOM 1736 N N . TYR A 1 215 ? 10.211 0.227 17.187 1.00 48.75 215 TYR A N 1
ATOM 1737 C CA . TYR A 1 215 ? 11.100 -0.020 18.329 1.00 48.75 215 TYR A CA 1
ATOM 1738 C C . TYR A 1 215 ? 11.264 1.197 19.248 1.00 48.75 215 TYR A C 1
ATOM 1740 O O . TYR A 1 215 ? 11.635 1.027 20.403 1.00 48.75 215 TYR A O 1
ATOM 1748 N N . ALA A 1 216 ? 10.986 2.412 18.767 1.00 44.44 216 ALA A N 1
ATOM 1749 C CA . ALA A 1 216 ? 11.115 3.639 19.557 1.00 44.44 216 ALA A CA 1
ATOM 1750 C C . ALA A 1 216 ? 9.948 3.879 20.539 1.00 44.44 216 ALA A C 1
ATOM 1752 O O . ALA A 1 216 ? 10.040 4.757 21.392 1.00 44.44 216 ALA A O 1
ATOM 1753 N N . THR A 1 217 ? 8.850 3.129 20.406 1.00 47.44 217 THR A N 1
ATOM 1754 C CA . THR A 1 217 ? 7.613 3.278 21.198 1.00 47.44 217 THR A CA 1
ATOM 1755 C C . THR A 1 217 ? 7.408 2.187 22.262 1.00 47.44 217 THR A C 1
ATOM 1757 O O . THR A 1 217 ? 6.341 2.143 22.875 1.00 47.44 217 THR A O 1
ATOM 1760 N N . GLN A 1 218 ? 8.409 1.328 22.503 1.00 39.16 218 GLN A N 1
ATOM 1761 C CA . GLN A 1 218 ? 8.432 0.337 23.597 1.00 39.16 218 GLN A CA 1
ATOM 1762 C C . GLN A 1 218 ? 9.320 0.806 24.749 1.00 39.16 218 GLN A C 1
ATOM 1764 O O . GLN A 1 218 ? 8.921 0.567 25.910 1.00 39.16 218 GLN A O 1
#

Foldseek 3Di:
DDDDDDPPDDPVVVVVVVVVVVVVVVVVVVVVVVVPDPPVVLCCLLPVAAEAEEEEAPQLCSVVVQVVQCPDPLEHEEEEPVLVVLVLCVVPPVVVVPDPDDPDPDDDDVSVSLSVVVVVVVVVSPDDDPSRRYYYYYYYLVSPPDCVSVCSSRVNYDYHYGADPPLVVSLVVVVPPPDDPVVQDPCNSVVSSVVSVVSNVVSVVVVVVVVVVVVVVD

pLDDT: mean 81.43, std 15.89, range [39.16, 97.75]

Sequence (218 aa):
REQIIPVFRMSTMLWAIVTMAVVAESAWESRVSVGEKNVGEESEILCERNWVVVLSTGRAGSTSLMKMIDSVPKISMYGENHGLLNLLYDQLLEGFEATNEAFHHNAIDSIRIRKATQDFLLEMMGHRDNNETFVGFKQLTKRIPNLNLVSETFPCAKYIINYRRNISAQVQAHMNRDMDPELRGPDFEEKTRKFLQNQTDYLMAFHREHEQNSYATQ

Solvent-accessible surface area (backbone atoms only — not comparable to full-atom values): 12931 Å² total; per-residue (Å²): 136,86,83,82,78,82,89,81,71,65,68,68,56,53,51,52,52,53,51,52,50,54,52,51,49,55,57,45,58,66,52,57,71,64,68,76,64,57,69,66,61,56,50,53,68,48,41,76,55,46,35,37,40,34,43,21,43,82,77,40,53,54,69,60,51,44,54,57,52,37,69,38,88,45,33,47,56,40,68,69,65,86,52,48,68,41,57,48,40,59,59,66,51,57,55,62,76,71,54,98,55,100,78,71,89,65,86,79,61,62,66,59,53,32,43,50,50,55,51,52,52,49,60,76,70,45,94,73,69,93,74,57,64,32,45,31,37,34,44,52,49,95,57,50,92,54,67,62,58,52,45,70,43,36,69,60,40,48,76,44,81,38,65,58,90,58,50,71,64,33,41,51,62,59,64,71,43,96,61,63,68,87,77,52,52,96,57,45,65,60,53,48,42,53,51,53,48,54,48,45,54,51,51,52,50,53,49,55,57,54,53,57,58,65,64,73,78,114

Mean predicted aligned error: 10.37 Å

Secondary structure (DSSP, 8-state):
--------SSHHHHHHHHHHHHHHHHHHHHHHTTS---HHHHHHHHTSSEEEEEEE-TTSSHHHHHHHHHTSTTEEEE---TTHHHHHHIIIIIHHHS--SSS-SS---HHHHHHHHHHHHHHHH----TT--EEEEEEETTT-S-HHHHHHHSTTPEEEEE--S-HHHHHHHHHTSS--GGG--TTHHHHHHHHHHHHHHHHHHHHHHHHHHHHTT-

Radius of gyration: 26.47 Å; Cα contacts (8 Å, |Δi|>4): 186; chains: 1; bounding box: 37×102×54 Å